Protein AF-A0A162MSN5-F1 (afdb_monomer)

pLDDT: mean 80.26, std 10.67, range [47.97, 95.25]

Solvent-accessible surface area (backbone atoms only — not comparable to full-atom values): 12432 Å² total; per-residue (Å²): 90,76,47,68,76,69,63,77,75,73,77,56,62,50,73,48,78,61,71,51,64,73,55,58,73,67,56,18,50,52,42,52,52,55,37,50,77,68,62,37,46,77,45,76,78,49,95,98,37,61,39,33,28,48,66,90,44,46,85,76,46,68,48,73,49,53,76,96,40,45,67,61,64,64,43,44,69,61,55,56,49,66,33,85,91,38,51,95,56,77,64,47,67,50,37,55,45,29,32,37,29,36,42,44,76,46,58,73,34,76,64,54,58,58,42,47,41,64,43,50,74,55,25,49,58,34,35,40,35,32,34,43,83,70,71,91,59,80,85,78,49,94,70,67,71,43,77,38,42,83,59,16,46,31,44,32,36,33,57,89,78,64,44,76,45,80,44,83,42,85,41,82,84,68,58,68,71,57,52,51,50,55,50,51,53,50,50,72,48,46,70,81,49,82,57,54,77,86,46,71,48,40,37,41,30,60,26,37,64,45,77,65,87,123

Radius of gyration: 19.68 Å; Cα contacts (8 Å, |Δi|>4): 339; chains: 1; bounding box: 58×31×51 Å

Structure (mmCIF, N/CA/C/O backbone):
data_AF-A0A162MSN5-F1
#
_entry.id   AF-A0A162MSN5-F1
#
loop_
_atom_site.group_PDB
_atom_site.id
_atom_site.type_symbol
_atom_site.label_atom_id
_atom_site.label_alt_id
_atom_site.label_comp_id
_atom_site.label_asym_id
_atom_site.label_entity_id
_atom_site.label_seq_id
_atom_site.pdbx_PDB_ins_code
_atom_site.Cartn_x
_atom_site.Cartn_y
_atom_site.Cartn_z
_atom_site.occupancy
_atom_site.B_iso_or_equiv
_atom_site.auth_seq_id
_atom_site.auth_comp_id
_atom_site.auth_asym_id
_atom_site.auth_atom_id
_atom_site.pdbx_PDB_model_num
ATOM 1 N N . MET A 1 1 ? 19.008 -7.517 17.409 1.00 58.28 1 MET A N 1
ATOM 2 C CA . MET A 1 1 ? 17.797 -6.805 17.882 1.00 58.28 1 MET A CA 1
ATOM 3 C C . MET A 1 1 ? 16.967 -6.524 16.650 1.00 58.28 1 MET A C 1
ATOM 5 O O . MET A 1 1 ? 17.582 -6.216 15.642 1.00 58.28 1 MET A O 1
ATOM 9 N N . ALA A 1 2 ? 15.649 -6.695 16.693 1.00 68.06 2 ALA A N 1
ATOM 10 C CA . ALA A 1 2 ? 14.812 -6.455 15.522 1.00 68.06 2 ALA A CA 1
ATOM 11 C C . ALA A 1 2 ? 14.244 -5.030 15.550 1.00 68.06 2 ALA A C 1
ATOM 13 O O . ALA A 1 2 ? 13.835 -4.556 16.613 1.00 68.06 2 ALA A O 1
ATOM 14 N N . LEU A 1 3 ? 14.260 -4.354 14.405 1.00 74.62 3 LEU A N 1
ATOM 15 C CA . LEU A 1 3 ? 13.530 -3.120 14.169 1.00 74.62 3 LEU A CA 1
ATOM 16 C C . LEU A 1 3 ? 12.194 -3.483 13.525 1.00 74.62 3 LEU A C 1
ATOM 18 O O . LEU A 1 3 ? 12.154 -3.888 12.364 1.00 74.62 3 LEU A O 1
ATOM 22 N N . ASP A 1 4 ? 11.128 -3.347 14.307 1.00 78.12 4 ASP A N 1
ATOM 23 C CA . ASP A 1 4 ? 9.758 -3.611 13.874 1.00 78.12 4 ASP A CA 1
ATOM 24 C C . ASP A 1 4 ? 9.071 -2.314 13.433 1.00 78.12 4 ASP A C 1
ATOM 26 O O . ASP A 1 4 ? 9.384 -1.218 13.919 1.00 78.12 4 ASP A O 1
ATOM 30 N N . PHE A 1 5 ? 8.074 -2.435 12.555 1.00 80.12 5 PHE A N 1
ATOM 31 C CA . PHE A 1 5 ? 7.295 -1.292 12.101 1.00 80.12 5 PHE A CA 1
ATOM 32 C C . PHE A 1 5 ? 6.454 -0.727 13.257 1.00 80.12 5 PHE A C 1
ATOM 34 O O . PHE A 1 5 ? 5.630 -1.428 13.868 1.00 80.12 5 PHE A O 1
ATOM 41 N N . ARG A 1 6 ? 6.619 0.572 13.537 1.00 78.31 6 ARG A N 1
ATOM 42 C CA . ARG A 1 6 ? 5.986 1.271 14.669 1.00 78.31 6 ARG A CA 1
ATOM 43 C C . ARG A 1 6 ? 4.528 1.646 14.407 1.00 78.31 6 ARG A C 1
ATOM 45 O O . ARG A 1 6 ? 4.188 2.789 14.098 1.00 78.31 6 ARG A O 1
ATOM 52 N N . THR A 1 7 ? 3.636 0.673 14.582 1.00 76.69 7 THR A N 1
ATOM 53 C CA . THR A 1 7 ? 2.180 0.867 14.452 1.00 76.69 7 THR A CA 1
ATOM 54 C C . THR A 1 7 ? 1.607 1.847 15.474 1.00 76.69 7 THR A C 1
ATOM 56 O O . THR A 1 7 ? 0.553 2.433 15.236 1.00 76.69 7 THR A O 1
ATOM 59 N N . ASP A 1 8 ? 2.284 2.053 16.604 1.00 73.31 8 ASP A N 1
ATOM 60 C CA . ASP A 1 8 ? 1.897 3.007 17.646 1.00 73.31 8 ASP A CA 1
ATOM 61 C C . ASP A 1 8 ? 1.894 4.464 17.154 1.00 73.31 8 ASP A C 1
ATOM 63 O O . ASP A 1 8 ? 1.119 5.279 17.659 1.00 73.31 8 ASP A O 1
ATOM 67 N N . LEU A 1 9 ? 2.673 4.780 16.115 1.00 75.69 9 LEU A N 1
ATOM 68 C CA . LEU A 1 9 ? 2.707 6.115 15.513 1.00 75.69 9 LEU A CA 1
ATOM 69 C C . LEU A 1 9 ? 1.558 6.390 14.537 1.00 75.69 9 LEU A C 1
ATOM 71 O O . LEU A 1 9 ? 1.345 7.544 14.169 1.00 75.69 9 LEU A O 1
ATOM 75 N N . LEU A 1 10 ? 0.782 5.376 14.136 1.00 74.00 10 LEU A N 1
ATOM 76 C CA . LEU A 1 10 ? -0.308 5.516 13.156 1.00 74.00 10 LEU A CA 1
ATOM 77 C C . LEU A 1 10 ? -1.561 6.234 13.706 1.00 74.00 10 LEU A C 1
ATOM 79 O O . LEU A 1 10 ? -2.620 6.219 13.078 1.00 74.00 10 LEU A O 1
ATOM 83 N N . GLY A 1 11 ? -1.469 6.874 14.876 1.00 63.09 11 GLY A N 1
ATOM 84 C CA . GLY A 1 11 ? -2.579 7.609 15.492 1.00 63.09 11 GLY A CA 1
ATOM 85 C C . GLY A 1 11 ? -3.531 6.752 16.339 1.00 63.09 11 GLY A C 1
ATOM 86 O O . GLY A 1 11 ? -4.610 7.224 16.700 1.00 63.09 11 GLY A O 1
ATOM 87 N N . GLY A 1 12 ? -3.119 5.531 16.700 1.00 62.41 12 GLY A N 1
ATOM 88 C CA . GLY A 1 12 ? -3.812 4.639 17.636 1.00 62.41 12 GLY A CA 1
ATOM 89 C C . GLY A 1 12 ? -4.980 3.831 17.051 1.00 62.41 12 GLY A C 1
ATOM 90 O O . GLY A 1 12 ? -5.543 4.150 16.003 1.00 62.41 12 GLY A O 1
ATOM 91 N N . ASP A 1 13 ? -5.363 2.764 17.762 1.00 63.81 13 ASP A N 1
ATOM 92 C CA . ASP A 1 13 ? -6.418 1.843 17.325 1.00 63.81 13 ASP A CA 1
ATOM 93 C C . ASP A 1 13 ? -7.786 2.529 17.276 1.00 63.81 13 ASP A C 1
ATOM 95 O O . ASP A 1 13 ? -8.294 3.040 18.289 1.00 63.81 13 ASP A O 1
ATOM 99 N N . LYS A 1 14 ? -8.404 2.494 16.091 1.00 67.00 14 LYS A N 1
ATOM 100 C CA . LYS A 1 14 ? -9.685 3.157 15.834 1.00 67.00 14 LYS A CA 1
ATOM 101 C C . LYS A 1 14 ? -10.809 2.482 16.598 1.00 67.00 14 LYS A C 1
ATOM 103 O O . LYS A 1 14 ? -10.935 1.259 16.566 1.00 67.00 14 LYS A O 1
ATOM 108 N N . GLU A 1 15 ? -11.626 3.302 17.250 1.00 69.44 15 GLU A N 1
ATOM 109 C CA . GLU A 1 15 ? -12.849 2.863 17.910 1.00 69.44 15 GLU A CA 1
ATOM 110 C C . GLU A 1 15 ? -14.004 2.864 16.913 1.00 69.44 15 GLU A C 1
ATOM 112 O O . GLU A 1 15 ? -14.228 3.859 16.229 1.00 69.44 15 GLU A O 1
ATOM 117 N N . PHE A 1 16 ? -14.753 1.769 16.852 1.00 67.12 16 PHE A N 1
ATOM 118 C CA . PHE A 1 16 ? -15.964 1.672 16.044 1.00 67.12 16 PHE A CA 1
ATOM 119 C C . PHE A 1 16 ? -17.091 0.991 16.814 1.00 67.12 16 PHE A C 1
ATOM 121 O O . PHE A 1 16 ? -16.888 0.396 17.879 1.00 67.12 16 PHE A O 1
ATOM 128 N N . HIS A 1 17 ? -18.304 1.119 16.281 1.00 66.94 17 HIS A N 1
ATOM 129 C CA . HIS A 1 17 ? -19.515 0.568 16.868 1.00 66.94 17 HIS A CA 1
ATOM 130 C C . HIS A 1 17 ? -20.008 -0.618 16.042 1.00 66.94 17 HIS A C 1
ATOM 132 O O . HIS A 1 17 ? -20.107 -0.533 14.823 1.00 66.94 17 HIS A O 1
ATOM 138 N N . VAL A 1 18 ? -20.364 -1.716 16.710 1.00 67.88 18 VAL A N 1
ATOM 139 C CA . VAL A 1 18 ? -20.935 -2.905 16.064 1.00 67.88 18 VAL A CA 1
ATOM 140 C C . VAL A 1 18 ? -22.385 -3.050 16.520 1.00 67.88 18 VAL A C 1
ATOM 142 O O . VAL A 1 18 ? -22.624 -3.592 17.601 1.00 67.88 18 VAL A O 1
ATOM 145 N N . PRO A 1 19 ? -23.379 -2.585 15.735 1.00 67.25 19 PRO A N 1
ATOM 146 C CA . PRO A 1 19 ? -24.792 -2.672 16.110 1.00 67.25 19 PRO A CA 1
ATOM 147 C C . PRO A 1 19 ? -25.241 -4.100 16.454 1.00 67.25 19 PRO A C 1
ATOM 149 O O . PRO A 1 19 ? -26.029 -4.298 17.379 1.00 67.25 19 PRO A O 1
ATOM 152 N N . LEU A 1 20 ? -24.676 -5.103 15.772 1.00 65.50 20 LEU A N 1
ATOM 153 C CA . LEU A 1 20 ? -24.961 -6.526 15.988 1.00 65.50 20 LEU A CA 1
ATOM 154 C C . LEU A 1 20 ? -24.510 -7.053 17.366 1.00 65.50 20 LEU A C 1
ATOM 156 O O . LEU A 1 20 ? -24.960 -8.109 17.797 1.00 65.50 20 LEU A O 1
ATOM 160 N N . ALA A 1 21 ? -23.697 -6.309 18.119 1.00 63.31 21 ALA A N 1
ATOM 161 C CA . ALA A 1 21 ? -23.394 -6.646 19.510 1.00 63.31 21 ALA A CA 1
ATOM 162 C C . ALA A 1 21 ? -24.522 -6.254 20.491 1.00 63.31 21 ALA A C 1
ATOM 164 O O . ALA A 1 21 ? -24.473 -6.629 21.667 1.00 63.31 21 ALA A O 1
ATOM 165 N N . PHE A 1 22 ? -25.530 -5.505 20.027 1.00 69.06 22 PHE A N 1
ATOM 166 C CA . PHE A 1 22 ? -26.630 -4.965 20.839 1.00 69.06 22 PHE A CA 1
ATOM 167 C C . PHE A 1 22 ? -28.009 -5.513 20.449 1.00 69.06 22 PHE A C 1
ATOM 169 O O . PHE A 1 22 ? -29.025 -5.023 20.945 1.00 69.06 22 PHE A O 1
ATOM 176 N N . VAL A 1 23 ? -28.055 -6.519 19.573 1.00 74.19 23 VAL A N 1
ATOM 177 C CA . VAL A 1 23 ? -29.289 -7.230 19.209 1.00 74.19 23 VAL A CA 1
ATOM 178 C C . VAL A 1 23 ? -29.526 -8.426 20.148 1.00 74.19 23 VAL A C 1
ATOM 180 O O . VAL A 1 23 ? -29.022 -8.453 21.273 1.00 74.19 23 VAL A O 1
ATOM 183 N N . ASN A 1 24 ? -30.347 -9.396 19.733 1.00 83.62 24 ASN A N 1
ATOM 184 C CA . ASN A 1 24 ? -30.655 -10.581 20.534 1.00 83.62 24 ASN A CA 1
ATOM 185 C C . ASN A 1 24 ? -29.388 -11.378 20.925 1.00 83.62 24 ASN A C 1
ATOM 187 O O . ASN A 1 24 ? -28.310 -11.204 20.357 1.00 83.62 24 ASN A O 1
ATOM 191 N N . GLN A 1 25 ? -29.523 -12.256 21.920 1.00 81.06 25 GLN A N 1
ATOM 192 C CA . GLN A 1 25 ? -28.392 -12.975 22.514 1.00 81.06 25 GLN A CA 1
ATOM 193 C C . GLN A 1 25 ? -27.626 -13.853 21.511 1.00 81.06 25 GLN A C 1
ATOM 195 O O . GLN A 1 25 ? -26.411 -13.980 21.632 1.00 81.06 25 GLN A O 1
ATOM 200 N N . GLU A 1 26 ? -28.316 -14.424 20.525 1.00 84.12 26 GLU A N 1
ATOM 201 C CA . GLU A 1 26 ? -27.728 -15.306 19.514 1.00 84.12 26 GLU A CA 1
ATOM 202 C C . GLU A 1 26 ? -26.880 -14.524 18.506 1.00 84.12 26 GLU A C 1
ATOM 204 O O . GLU A 1 26 ? -25.692 -14.798 18.351 1.00 84.12 26 GLU A O 1
ATOM 209 N N . ALA A 1 27 ? -27.445 -13.477 17.904 1.00 81.75 27 ALA A N 1
ATOM 210 C CA . ALA A 1 27 ? -26.717 -12.616 16.979 1.00 81.75 27 ALA A CA 1
ATOM 211 C C . ALA A 1 27 ? -25.580 -11.858 17.682 1.00 81.75 27 ALA A C 1
ATOM 213 O O . ALA A 1 27 ? -24.503 -11.702 17.110 1.00 81.75 27 ALA A O 1
ATOM 214 N N . ARG A 1 28 ? -25.764 -11.483 18.956 1.00 82.19 28 ARG A N 1
ATOM 215 C CA . ARG A 1 28 ? -24.679 -10.960 19.794 1.00 82.19 28 ARG A CA 1
ATOM 216 C C . ARG A 1 28 ? -23.568 -11.992 19.991 1.00 82.19 28 ARG A C 1
ATOM 218 O O . ARG A 1 28 ? -22.403 -11.623 19.917 1.00 82.19 28 ARG A O 1
ATOM 225 N N . GLY A 1 29 ? -23.905 -13.255 20.249 1.00 81.62 29 GLY A N 1
ATOM 226 C CA . GLY A 1 29 ? -22.922 -14.331 20.400 1.00 81.62 29 GLY A CA 1
ATOM 227 C C . GLY A 1 29 ? -22.083 -14.529 19.138 1.00 81.62 29 GLY A C 1
ATOM 228 O O . GLY A 1 29 ? -20.858 -14.546 19.221 1.00 81.62 29 GLY A O 1
ATOM 229 N N . ILE A 1 30 ? -22.736 -14.578 17.974 1.00 83.88 30 ILE A N 1
ATOM 230 C CA . ILE A 1 30 ? -22.070 -14.698 16.668 1.00 83.88 30 ILE A CA 1
ATOM 231 C C . ILE A 1 30 ? -21.172 -13.484 16.404 1.00 83.88 30 ILE A C 1
ATOM 233 O O . ILE A 1 30 ? -20.004 -13.650 16.063 1.00 83.88 30 ILE A O 1
ATOM 237 N N . ALA A 1 31 ? -21.687 -12.267 16.611 1.00 81.81 31 ALA A N 1
ATOM 238 C CA . ALA A 1 31 ? -20.920 -11.045 16.391 1.00 81.81 31 ALA A CA 1
ATOM 239 C C . ALA A 1 31 ? -19.681 -10.978 17.295 1.00 81.81 31 ALA A C 1
ATOM 241 O O . ALA A 1 31 ? -18.604 -10.647 16.821 1.00 81.81 31 ALA A O 1
ATOM 242 N N . LEU A 1 32 ? -19.807 -11.317 18.582 1.00 82.31 32 LEU A N 1
ATOM 243 C CA . LEU A 1 32 ? -18.673 -11.313 19.510 1.00 82.31 32 LEU A CA 1
ATOM 244 C C . LEU A 1 32 ? -17.619 -12.368 19.154 1.00 82.31 32 LEU A C 1
ATOM 246 O O . LEU A 1 32 ? -16.436 -12.066 19.250 1.00 82.31 32 LEU A O 1
ATOM 250 N N . CYS A 1 33 ? -18.038 -13.561 18.719 1.00 83.50 33 CYS A N 1
ATOM 251 C CA . CYS A 1 33 ? -17.125 -14.610 18.261 1.00 83.50 33 CYS A CA 1
ATOM 252 C C . CYS A 1 33 ? -16.348 -14.160 17.018 1.00 83.50 33 CYS A C 1
ATOM 254 O O . CYS A 1 33 ? -15.125 -14.226 16.998 1.00 83.50 33 CYS A O 1
ATOM 256 N N . TRP A 1 34 ? -17.050 -13.610 16.024 1.00 83.50 34 TRP A N 1
ATOM 257 C CA . TRP A 1 34 ? -16.418 -13.081 14.816 1.00 83.50 34 TRP A CA 1
ATOM 258 C C . TRP A 1 34 ? -15.442 -11.936 15.125 1.00 83.50 34 TRP A C 1
ATOM 260 O O . TRP A 1 34 ? -14.353 -11.887 14.569 1.00 83.50 34 TRP A O 1
ATOM 270 N N . LEU A 1 35 ? -15.790 -11.021 16.037 1.00 81.75 35 LEU A N 1
ATOM 271 C CA . LEU A 1 35 ? -14.899 -9.920 16.422 1.00 81.75 35 LEU A CA 1
ATOM 272 C C . LEU A 1 35 ? -13.604 -10.420 17.078 1.00 81.75 35 LEU A C 1
ATOM 274 O O . LEU A 1 35 ? -12.535 -9.880 16.799 1.00 81.75 35 LEU A O 1
ATOM 278 N N . ASP A 1 36 ? -13.700 -11.449 17.919 1.00 81.00 36 ASP A N 1
ATOM 279 C CA . ASP A 1 36 ? -12.541 -12.078 18.558 1.00 81.00 36 ASP A CA 1
ATOM 280 C C . ASP A 1 36 ? -11.617 -12.735 17.518 1.00 81.00 36 ASP A C 1
ATOM 282 O O . ASP A 1 36 ? -10.410 -12.501 17.527 1.00 81.00 36 ASP A O 1
ATOM 286 N N . GLU A 1 37 ? -12.189 -13.442 16.536 1.00 80.69 37 GLU A N 1
ATOM 287 C CA . GLU A 1 37 ? -11.446 -14.024 15.405 1.00 80.69 37 GLU A CA 1
ATOM 288 C C . GLU A 1 37 ? -10.694 -12.972 14.573 1.00 80.69 37 GLU A C 1
ATOM 290 O O . GLU A 1 37 ? -9.641 -13.263 14.011 1.00 80.69 37 GLU A O 1
ATOM 295 N N . GLN A 1 38 ? -11.208 -11.741 14.501 1.00 74.00 38 GLN A N 1
ATOM 296 C CA . GLN A 1 38 ? -10.568 -10.619 13.804 1.00 74.00 38 GLN A CA 1
ATOM 297 C C . GLN A 1 38 ? -9.583 -9.828 14.691 1.00 74.00 38 GLN A C 1
ATOM 299 O O . GLN A 1 38 ? -9.098 -8.769 14.281 1.00 74.00 38 GLN A O 1
ATOM 304 N N . GLY A 1 39 ? -9.309 -10.294 15.916 1.00 73.19 39 GLY A N 1
ATOM 305 C CA . GLY A 1 39 ? -8.392 -9.643 16.858 1.00 73.19 39 GLY A CA 1
ATOM 306 C C . GLY A 1 39 ? -8.911 -8.312 17.412 1.00 73.19 39 GLY A C 1
ATOM 307 O O . GLY A 1 39 ? -8.127 -7.447 17.812 1.00 73.19 39 GLY A O 1
ATOM 308 N N . ILE A 1 40 ? -10.230 -8.105 17.409 1.00 79.62 40 ILE A N 1
ATOM 309 C CA . ILE A 1 40 ? -10.846 -6.843 17.819 1.00 79.62 40 ILE A CA 1
ATOM 310 C C . ILE A 1 40 ? -11.046 -6.842 19.333 1.00 79.62 40 ILE A C 1
ATOM 312 O O . ILE A 1 40 ? -11.814 -7.625 19.889 1.00 79.62 40 ILE A O 1
ATOM 316 N N . THR A 1 41 ? -10.405 -5.896 20.018 1.00 74.62 41 THR A N 1
ATOM 317 C CA . THR A 1 41 ? -10.541 -5.761 21.471 1.00 74.62 41 THR A CA 1
ATOM 318 C C . THR A 1 41 ? -11.784 -4.967 21.849 1.00 74.62 41 THR A C 1
ATOM 320 O O . THR A 1 41 ? -12.085 -3.910 21.289 1.00 74.62 41 THR A O 1
ATOM 323 N N . ILE A 1 42 ? -12.497 -5.461 22.862 1.00 74.62 42 ILE A N 1
ATOM 324 C CA . ILE A 1 42 ? -13.737 -4.865 23.359 1.00 74.62 42 ILE A CA 1
ATOM 325 C C . ILE A 1 42 ? -13.437 -4.084 24.637 1.00 74.62 42 ILE A C 1
ATOM 327 O O . ILE A 1 42 ? -13.125 -4.667 25.675 1.00 74.62 42 ILE A O 1
ATOM 331 N N . LYS A 1 43 ? -13.589 -2.759 24.600 1.00 68.56 43 LYS A N 1
ATOM 332 C CA . LYS A 1 43 ? -13.609 -1.925 25.806 1.00 68.56 43 LYS A CA 1
ATOM 333 C C . LYS A 1 43 ? -15.054 -1.579 26.146 1.00 68.56 43 LYS A C 1
ATOM 335 O O . LYS A 1 43 ? -15.709 -0.811 25.444 1.00 68.56 43 LYS A O 1
ATOM 340 N N . GLN A 1 44 ? -15.574 -2.144 27.233 1.00 63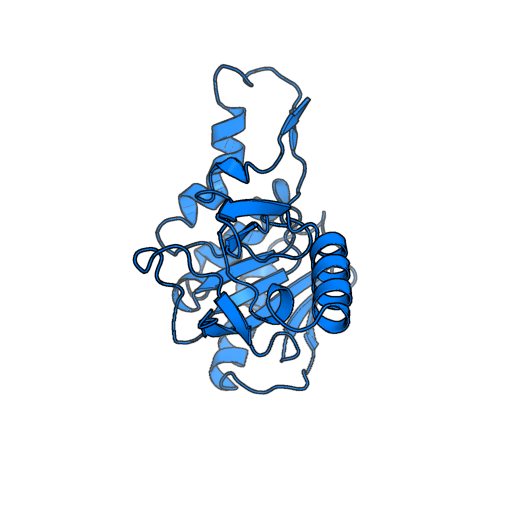.78 44 GLN A N 1
ATOM 341 C CA . GLN A 1 44 ? -16.869 -1.719 27.766 1.00 63.78 44 GLN A CA 1
ATOM 342 C C . GLN A 1 44 ? -16.702 -0.349 28.423 1.00 63.78 44 GLN A C 1
ATOM 344 O O . GLN A 1 44 ? -16.050 -0.234 29.457 1.00 63.78 44 GLN A O 1
ATOM 349 N N . SER A 1 45 ? -17.270 0.690 27.813 1.00 57.28 45 SER A N 1
ATOM 350 C CA . SER A 1 45 ? -17.234 2.041 28.379 1.00 57.28 45 SER A CA 1
ATOM 351 C C . SER A 1 45 ? -18.457 2.328 29.248 1.00 57.28 45 SER A C 1
ATOM 353 O O . SER A 1 45 ? -18.331 3.030 30.248 1.00 57.28 45 SER A O 1
ATOM 355 N N . GLN A 1 46 ? -19.632 1.780 28.904 1.00 57.94 46 GLN A N 1
ATOM 356 C CA . GLN A 1 46 ? -20.893 1.953 29.645 1.00 57.94 46 GLN A CA 1
ATOM 357 C C . GLN A 1 46 ? -21.831 0.743 29.453 1.00 57.94 46 GLN A C 1
ATOM 359 O O . GLN A 1 46 ? -21.673 -0.016 28.489 1.00 57.94 46 GLN A O 1
ATOM 364 N N . PRO A 1 47 ? -22.863 0.559 30.305 1.00 55.03 47 PRO A N 1
ATOM 365 C CA . PRO A 1 47 ? -23.914 -0.425 30.051 1.00 55.03 47 PRO A CA 1
ATOM 366 C C . PRO A 1 47 ? -24.542 -0.169 28.672 1.00 55.03 47 PRO A C 1
ATOM 368 O O . PRO A 1 47 ? -25.054 0.918 28.420 1.00 55.03 47 PRO A O 1
ATOM 371 N N . ARG A 1 48 ? -24.494 -1.165 27.775 1.00 59.22 48 ARG A N 1
ATOM 372 C CA . ARG A 1 48 ? -24.922 -1.077 26.358 1.00 59.22 48 ARG A CA 1
ATOM 373 C C . ARG A 1 48 ? -24.066 -0.188 25.440 1.00 59.22 48 ARG A C 1
ATOM 375 O O . ARG A 1 48 ? -24.510 0.122 24.342 1.00 59.22 48 ARG A O 1
ATOM 382 N N . ARG A 1 49 ? -22.838 0.172 25.825 1.00 62.31 49 ARG A N 1
ATOM 383 C CA . ARG A 1 49 ? -21.835 0.730 24.900 1.00 62.31 49 ARG A CA 1
ATOM 384 C C . ARG A 1 49 ? -20.534 -0.056 25.008 1.00 62.31 49 ARG A C 1
ATOM 386 O O . ARG A 1 49 ? -19.800 0.039 25.989 1.00 62.31 49 ARG A O 1
ATOM 393 N N . CYS A 1 50 ? -20.282 -0.853 23.979 1.00 65.38 50 CYS A N 1
ATOM 394 C CA . CYS A 1 50 ? -19.001 -1.500 23.735 1.00 65.38 50 CYS A CA 1
ATOM 395 C C . CYS A 1 50 ? -18.271 -0.677 22.673 1.00 65.38 50 CYS A C 1
ATOM 397 O O . CYS A 1 50 ? -18.841 -0.413 21.616 1.00 65.38 50 CYS A O 1
ATOM 399 N N . LEU A 1 51 ? -17.050 -0.247 22.982 1.00 68.12 51 LEU A N 1
ATOM 400 C CA . LEU A 1 51 ? -16.128 0.347 22.023 1.00 68.12 51 LEU A CA 1
ATOM 401 C C . LEU A 1 51 ? -15.235 -0.772 21.500 1.00 68.12 51 LEU A C 1
ATOM 403 O O . LEU A 1 51 ? -14.597 -1.473 22.290 1.00 68.12 51 LEU A O 1
ATOM 407 N N . PHE A 1 52 ? -15.216 -0.949 20.186 1.00 74.12 52 PHE A N 1
ATOM 408 C CA . PHE A 1 52 ? -14.419 -1.975 19.526 1.00 74.12 52 PHE A CA 1
ATOM 409 C C . PHE A 1 52 ? -13.177 -1.334 18.931 1.00 74.12 52 PHE A C 1
ATOM 411 O O . PHE A 1 52 ? -13.295 -0.319 18.253 1.00 74.12 52 PHE A O 1
ATOM 418 N N . LYS A 1 53 ? -12.001 -1.901 19.197 1.00 74.69 53 LYS A N 1
ATOM 419 C CA . LYS A 1 53 ? -10.723 -1.439 18.650 1.00 74.69 53 LYS A CA 1
ATOM 420 C C . LYS A 1 53 ? -10.124 -2.516 17.764 1.00 74.69 53 LYS A C 1
ATOM 422 O O . LYS A 1 53 ? -9.916 -3.634 18.226 1.00 74.69 53 LYS A O 1
ATOM 427 N N . ARG A 1 54 ? -9.835 -2.168 16.508 1.00 77.81 54 ARG A N 1
ATOM 428 C CA . ARG A 1 54 ? -9.078 -3.025 15.586 1.00 77.81 54 ARG A CA 1
ATOM 429 C C . ARG A 1 54 ? -7.681 -2.422 15.403 1.00 77.81 54 ARG A C 1
ATOM 431 O O . ARG A 1 54 ? -7.608 -1.313 14.853 1.00 77.81 54 ARG A O 1
ATOM 438 N N . PRO A 1 55 ? -6.608 -3.105 15.832 1.00 77.62 55 PRO A N 1
ATOM 439 C CA . PRO A 1 55 ? -5.250 -2.669 15.538 1.00 77.62 55 PRO A CA 1
ATOM 440 C C . PRO A 1 55 ? -4.952 -2.757 14.040 1.00 77.62 55 PRO A C 1
ATOM 442 O O . PRO A 1 55 ? -5.694 -3.381 13.276 1.00 77.62 55 PRO A O 1
ATOM 445 N N . PHE A 1 56 ? -3.907 -2.063 13.599 1.00 81.38 56 PHE A N 1
ATOM 446 C CA . PHE A 1 56 ? -3.401 -2.221 12.239 1.00 81.38 56 PHE A CA 1
ATOM 447 C C . PHE A 1 56 ? -2.722 -3.587 12.116 1.00 81.38 56 PHE A C 1
ATOM 449 O O . PHE A 1 56 ? -1.807 -3.891 12.882 1.00 81.38 56 PHE A O 1
ATOM 456 N N . ASP A 1 57 ? -3.176 -4.401 11.169 1.00 81.69 57 ASP A N 1
ATOM 457 C CA . ASP A 1 57 ? -2.552 -5.687 10.863 1.00 81.69 57 ASP A CA 1
ATOM 458 C C . ASP A 1 57 ? -1.595 -5.536 9.678 1.00 81.69 57 ASP A C 1
ATOM 460 O O . ASP A 1 57 ? -2.022 -5.359 8.541 1.00 81.69 57 ASP A O 1
ATOM 464 N N . ARG A 1 58 ? -0.293 -5.648 9.943 1.00 83.19 58 ARG A N 1
ATOM 465 C CA . ARG A 1 58 ? 0.776 -5.421 8.960 1.00 83.19 58 ARG A CA 1
ATOM 466 C C . ARG A 1 58 ? 0.740 -6.388 7.763 1.00 83.19 58 ARG A C 1
ATOM 468 O O . ARG A 1 58 ? 1.206 -6.047 6.674 1.00 83.19 58 ARG A O 1
ATOM 475 N N . ALA A 1 59 ? 0.155 -7.575 7.943 1.00 79.06 59 ALA A N 1
ATOM 476 C CA . ALA A 1 59 ? 0.063 -8.590 6.896 1.00 79.06 59 ALA A CA 1
ATOM 477 C C . ALA A 1 59 ? -1.153 -8.404 5.972 1.00 79.06 59 ALA A C 1
ATOM 479 O O . ALA A 1 59 ? -1.127 -8.841 4.819 1.00 79.06 59 ALA A O 1
ATOM 480 N N . SER A 1 60 ? -2.234 -7.793 6.466 1.00 82.19 60 SER A N 1
ATOM 481 C CA . SER A 1 60 ? -3.512 -7.734 5.744 1.00 82.19 60 SER A CA 1
ATOM 482 C C . SER A 1 60 ? -3.988 -6.316 5.437 1.00 82.19 60 SER A C 1
ATOM 484 O O . SER A 1 60 ? -4.528 -6.086 4.346 1.00 82.19 60 SER A O 1
ATOM 486 N N . ASP A 1 61 ? -3.765 -5.370 6.349 1.00 87.44 61 ASP A N 1
ATOM 487 C CA . ASP A 1 61 ? -4.132 -3.972 6.171 1.00 87.44 61 ASP A CA 1
ATOM 488 C C . ASP A 1 61 ? -3.152 -3.275 5.216 1.00 87.44 61 ASP A C 1
ATOM 490 O O . ASP A 1 61 ? -1.987 -3.641 5.073 1.00 87.44 61 ASP A O 1
ATOM 494 N N . THR A 1 62 ? -3.655 -2.258 4.518 1.00 91.25 62 THR A N 1
ATOM 495 C CA . THR A 1 62 ? -2.873 -1.465 3.564 1.00 91.25 62 THR A CA 1
ATOM 496 C C . THR A 1 62 ? -2.520 -0.118 4.175 1.00 91.25 62 THR A C 1
ATOM 498 O O . THR A 1 62 ? -3.402 0.588 4.673 1.00 91.25 62 THR A O 1
ATOM 501 N N . LEU A 1 63 ? -1.242 0.256 4.119 1.00 91.44 63 LEU A N 1
ATOM 502 C CA . LEU A 1 63 ? -0.773 1.559 4.581 1.00 91.44 63 LEU A CA 1
ATOM 503 C C . LEU A 1 63 ? -0.877 2.589 3.452 1.00 91.44 63 LEU A C 1
ATOM 505 O O . LEU A 1 63 ? -0.153 2.499 2.465 1.00 91.44 63 LEU A O 1
ATOM 509 N N . TYR A 1 64 ? -1.754 3.583 3.596 1.00 91.19 64 TYR A N 1
ATOM 510 C CA . TYR A 1 64 ? -1.769 4.721 2.677 1.00 91.19 64 TYR A CA 1
ATOM 511 C C . TYR A 1 64 ? -0.656 5.709 3.031 1.00 91.19 64 TYR A C 1
ATOM 513 O O . TYR A 1 64 ? -0.597 6.178 4.170 1.00 91.19 64 TYR A O 1
ATOM 521 N N . VAL A 1 65 ? 0.187 6.043 2.055 1.00 90.38 65 VAL A N 1
ATOM 522 C CA . VAL A 1 65 ? 1.286 7.003 2.192 1.00 90.38 65 VAL A CA 1
ATOM 523 C C . VAL A 1 65 ? 0.898 8.298 1.470 1.00 90.38 65 VAL A C 1
ATOM 525 O O . VAL A 1 65 ? 0.838 8.316 0.240 1.00 90.38 65 VAL A O 1
ATOM 528 N N . PRO A 1 66 ? 0.610 9.390 2.204 1.00 90.06 66 PRO A N 1
ATOM 529 C CA . PRO A 1 66 ? 0.304 10.680 1.594 1.00 90.06 66 PRO A CA 1
ATOM 530 C C . PRO A 1 66 ? 1.470 11.228 0.762 1.00 90.06 66 PRO A C 1
ATOM 532 O O . PRO A 1 66 ? 2.628 11.087 1.148 1.00 90.06 66 PRO A O 1
ATOM 535 N N . ASP A 1 67 ? 1.165 11.955 -0.316 1.00 91.50 67 ASP A N 1
ATOM 536 C CA . ASP A 1 67 ? 2.158 12.554 -1.222 1.00 91.50 67 ASP A CA 1
ATOM 537 C C . ASP A 1 67 ? 3.237 13.378 -0.506 1.00 91.50 67 ASP A C 1
ATOM 539 O O . ASP A 1 67 ? 4.403 13.335 -0.882 1.00 91.50 67 ASP A O 1
ATOM 543 N N . ASN A 1 68 ? 2.862 14.130 0.531 1.00 89.56 68 ASN A N 1
ATOM 544 C CA . ASN A 1 68 ? 3.777 14.970 1.309 1.00 89.56 68 ASN A CA 1
ATOM 545 C C . ASN A 1 68 ? 4.560 14.206 2.390 1.00 89.56 68 ASN A C 1
ATOM 547 O O . ASN A 1 68 ? 5.269 14.830 3.175 1.00 89.56 68 ASN A O 1
ATOM 551 N N . LYS A 1 69 ? 4.364 12.890 2.480 1.00 88.88 69 LYS A N 1
ATOM 552 C CA . LYS A 1 69 ? 5.010 11.977 3.428 1.00 88.88 69 LYS A CA 1
ATOM 553 C C . LYS A 1 69 ? 5.771 10.850 2.742 1.00 88.88 69 LYS A C 1
ATOM 555 O O . LYS A 1 69 ? 6.299 9.989 3.432 1.00 88.88 69 LYS A O 1
ATOM 560 N N . TRP A 1 70 ? 5.832 10.859 1.412 1.00 89.62 70 TRP A N 1
ATOM 561 C CA . TRP A 1 70 ? 6.525 9.836 0.641 1.00 89.62 70 TRP A CA 1
ATOM 562 C C . TRP A 1 70 ? 8.020 9.762 0.966 1.00 89.62 70 TRP A C 1
ATOM 564 O O . TRP A 1 70 ? 8.516 8.680 1.265 1.00 89.62 70 TRP A O 1
ATOM 574 N N . ASP A 1 71 ? 8.706 10.906 0.961 1.00 88.44 71 ASP A N 1
ATOM 575 C CA . ASP A 1 71 ? 10.148 10.963 1.225 1.00 88.44 71 ASP A CA 1
ATOM 576 C C . ASP A 1 71 ? 10.444 10.536 2.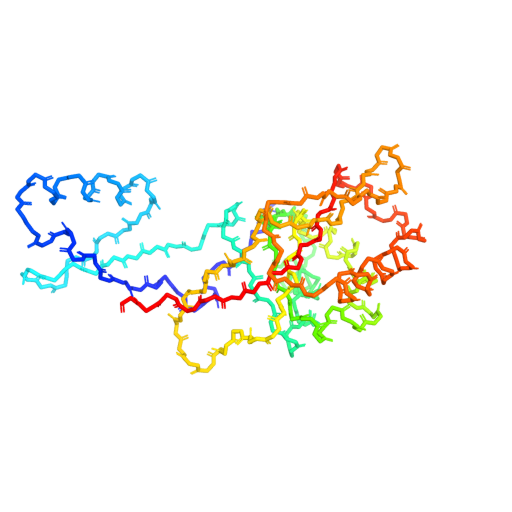671 1.00 88.44 71 ASP A C 1
ATOM 578 O O . ASP A 1 71 ? 11.206 9.594 2.880 1.00 88.44 71 ASP A O 1
ATOM 582 N N . ASP A 1 72 ? 9.723 11.111 3.647 1.00 87.81 72 ASP A N 1
ATOM 583 C CA . ASP A 1 72 ? 9.787 10.705 5.060 1.00 87.81 72 ASP A CA 1
ATOM 584 C C . ASP A 1 72 ? 9.601 9.181 5.217 1.00 87.81 72 ASP A C 1
ATOM 586 O O . ASP A 1 72 ? 10.311 8.539 5.983 1.00 87.81 72 ASP A O 1
ATOM 590 N N . PHE A 1 73 ? 8.646 8.580 4.498 1.00 87.19 73 PHE A N 1
ATOM 591 C CA . PHE A 1 73 ? 8.369 7.142 4.563 1.00 87.19 73 PHE A CA 1
ATOM 592 C C . PHE A 1 73 ? 9.495 6.281 3.968 1.00 87.19 73 PHE A C 1
ATOM 594 O O . PHE A 1 73 ? 9.757 5.187 4.471 1.00 87.19 73 PHE A O 1
ATOM 601 N N . CYS A 1 74 ? 10.156 6.753 2.910 1.00 85.00 74 CYS A N 1
ATOM 602 C CA . CYS A 1 74 ? 11.278 6.046 2.291 1.00 85.00 74 CYS A CA 1
ATOM 603 C C . CYS A 1 74 ? 12.557 6.135 3.136 1.00 85.00 74 CYS A C 1
ATOM 605 O O . CYS A 1 74 ? 13.333 5.178 3.166 1.00 85.00 74 CYS A O 1
ATOM 607 N N . GLU A 1 75 ? 12.778 7.267 3.808 1.00 85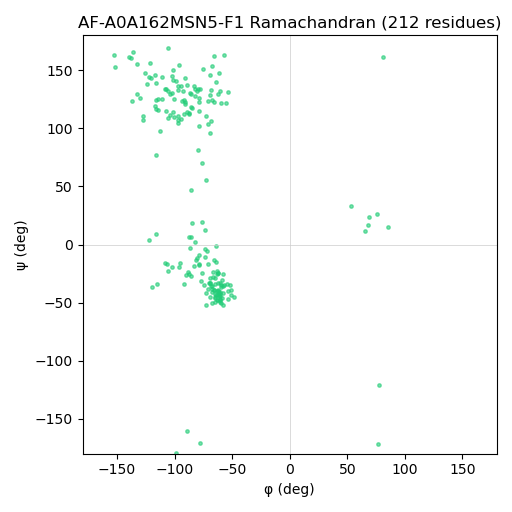.12 75 GLU A N 1
ATOM 608 C CA . GLU A 1 75 ? 13.993 7.540 4.584 1.00 85.12 75 GLU A CA 1
ATOM 609 C C . GLU A 1 75 ? 13.907 7.052 6.041 1.00 85.12 75 GLU A C 1
ATOM 611 O O . GLU A 1 75 ? 14.945 6.731 6.622 1.00 85.12 75 GLU A O 1
ATOM 616 N N . GLU A 1 76 ? 12.699 6.893 6.606 1.00 84.94 76 GLU A N 1
ATOM 617 C CA . GLU A 1 76 ? 12.489 6.544 8.026 1.00 84.94 76 GLU A CA 1
ATOM 618 C C . GLU A 1 76 ? 13.337 5.366 8.530 1.00 84.94 76 GLU A C 1
ATOM 620 O O . GLU A 1 76 ? 13.955 5.519 9.588 1.00 84.94 76 GLU A O 1
ATOM 625 N N . PRO A 1 77 ? 13.473 4.234 7.807 1.00 82.50 77 PRO A N 1
ATOM 626 C CA . PRO A 1 77 ? 14.322 3.135 8.268 1.00 82.50 77 PRO A CA 1
ATOM 627 C C . PRO A 1 77 ? 15.795 3.532 8.401 1.00 82.50 77 PRO A C 1
ATOM 629 O O . PRO A 1 77 ? 16.473 3.139 9.354 1.00 82.50 77 PRO A O 1
ATOM 632 N N . SER A 1 78 ? 16.292 4.327 7.449 1.00 83.00 78 SER A N 1
ATOM 633 C CA . SER A 1 78 ? 17.682 4.790 7.429 1.00 83.00 78 SER A CA 1
ATOM 634 C C . SER A 1 78 ? 17.938 5.777 8.564 1.00 83.00 78 SER A C 1
ATOM 636 O O . SER A 1 78 ? 18.916 5.622 9.301 1.00 83.00 78 SER A O 1
ATOM 638 N N . ASP A 1 79 ? 17.027 6.731 8.757 1.00 86.38 79 ASP A N 1
ATOM 639 C CA . ASP A 1 79 ? 17.082 7.695 9.858 1.00 86.38 79 ASP A CA 1
ATOM 640 C C . ASP A 1 79 ? 17.042 6.983 11.210 1.00 86.38 79 ASP A C 1
ATOM 642 O O . ASP A 1 79 ? 17.861 7.248 12.093 1.00 86.38 79 ASP A O 1
ATOM 646 N N . ARG A 1 80 ? 16.147 5.999 11.355 1.00 85.12 80 ARG A N 1
ATOM 647 C CA . ARG A 1 80 ? 15.960 5.256 12.600 1.00 85.12 80 ARG A CA 1
ATOM 648 C C . ARG A 1 80 ? 17.213 4.502 13.026 1.00 85.12 80 ARG A C 1
ATOM 650 O O . ARG A 1 80 ? 17.521 4.498 14.219 1.00 85.12 80 ARG A O 1
ATOM 657 N N . ILE A 1 81 ? 17.923 3.874 12.089 1.00 83.69 81 ILE A N 1
ATOM 658 C CA . ILE A 1 81 ? 19.189 3.168 12.355 1.00 83.69 81 ILE A CA 1
ATOM 659 C C . ILE A 1 81 ? 20.313 4.156 12.708 1.00 83.69 81 ILE A C 1
ATOM 661 O O . ILE A 1 81 ? 21.222 3.811 13.467 1.00 83.69 81 ILE A O 1
ATOM 665 N N . GLY A 1 82 ? 20.241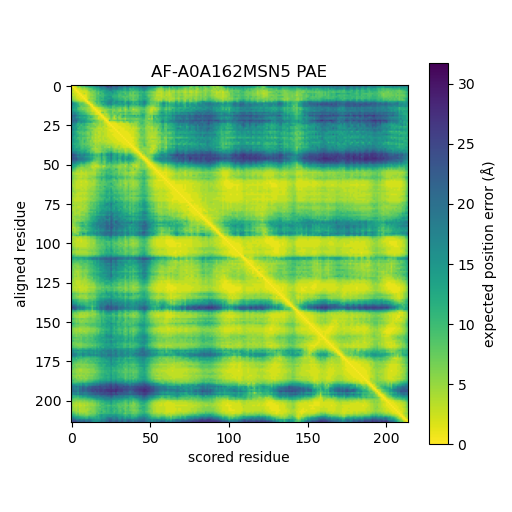 5.387 12.195 1.00 84.25 82 GLY A N 1
ATOM 666 C CA . GLY A 1 82 ? 21.167 6.474 12.509 1.00 84.25 82 GLY A CA 1
ATOM 667 C C . GLY A 1 82 ? 20.995 7.090 13.903 1.00 84.25 82 GLY A C 1
ATOM 668 O O . GLY A 1 82 ? 21.863 7.852 14.335 1.00 84.25 82 GLY A O 1
ATOM 669 N N . GLU A 1 83 ? 19.922 6.764 14.626 1.00 87.12 83 GLU A N 1
ATOM 670 C CA . GLU A 1 83 ? 19.662 7.318 15.955 1.00 87.12 83 GLU A CA 1
ATOM 671 C C . GLU A 1 83 ? 20.663 6.813 17.016 1.00 87.12 83 GLU A C 1
ATOM 673 O O . GLU A 1 83 ? 21.088 5.652 16.980 1.00 87.12 83 GLU A O 1
ATOM 678 N N . PRO A 1 84 ? 21.032 7.641 18.018 1.00 86.12 84 PRO A N 1
ATOM 679 C CA . PRO A 1 84 ? 22.096 7.320 18.974 1.00 86.12 84 PRO A CA 1
ATOM 680 C C . PRO A 1 84 ? 21.887 6.030 19.771 1.00 86.12 84 PRO A C 1
ATOM 682 O O . PRO A 1 84 ? 22.856 5.452 20.261 1.00 86.12 84 PRO A O 1
ATOM 685 N N . ASP A 1 85 ? 20.637 5.599 19.941 1.00 85.81 85 ASP A N 1
ATOM 686 C CA . ASP A 1 85 ? 20.304 4.360 20.634 1.00 85.81 85 ASP A CA 1
ATOM 687 C C . ASP A 1 85 ? 20.577 3.113 19.781 1.00 85.81 85 ASP A C 1
ATOM 689 O O . ASP A 1 85 ? 20.826 2.055 20.356 1.00 85.81 85 ASP A O 1
ATOM 693 N N . LEU A 1 86 ? 20.586 3.221 18.447 1.00 83.69 86 LEU A N 1
ATOM 694 C CA . LEU A 1 86 ? 20.821 2.114 17.507 1.00 83.69 86 LEU A CA 1
ATOM 695 C C . LEU A 1 86 ? 22.178 2.162 16.802 1.00 83.69 86 LEU A C 1
ATOM 697 O O . LEU A 1 86 ? 22.631 1.142 16.278 1.00 83.69 86 LEU A O 1
ATOM 701 N N . VAL A 1 87 ? 22.864 3.303 16.829 1.00 80.88 87 VAL A N 1
ATOM 702 C CA . VAL A 1 87 ? 24.200 3.456 16.244 1.00 80.88 87 VAL A CA 1
ATOM 703 C C . VAL A 1 87 ? 25.170 2.396 16.788 1.00 80.88 87 VAL A C 1
ATOM 705 O O . VAL A 1 87 ? 25.302 2.191 17.994 1.00 80.88 87 VAL A O 1
ATOM 708 N N . ASN A 1 88 ? 25.891 1.738 15.872 1.00 78.50 88 ASN A N 1
ATOM 709 C CA . ASN A 1 88 ? 26.807 0.612 16.119 1.00 78.50 88 ASN A CA 1
ATOM 710 C C . ASN A 1 88 ? 26.151 -0.681 16.638 1.00 78.50 88 ASN A C 1
ATOM 712 O O . ASN A 1 88 ? 26.866 -1.600 17.048 1.00 78.50 88 ASN A O 1
ATOM 716 N N . GLN A 1 89 ? 24.823 -0.790 16.609 1.00 79.81 89 GLN A N 1
ATOM 717 C CA . GLN A 1 89 ? 24.138 -2.050 16.879 1.00 79.81 89 GLN A CA 1
ATOM 718 C C . GLN A 1 89 ? 23.911 -2.842 15.588 1.00 79.81 89 GLN A C 1
ATOM 720 O O . GLN A 1 89 ? 23.596 -2.282 14.542 1.00 79.81 89 GLN A O 1
ATOM 725 N N . SER A 1 90 ? 24.030 -4.170 15.669 1.00 76.38 90 SER A N 1
ATOM 726 C CA . SER A 1 90 ? 23.525 -5.056 14.616 1.00 76.38 90 SER A CA 1
ATOM 727 C C . SER A 1 90 ? 22.015 -5.186 14.797 1.00 76.38 90 SER A C 1
ATOM 729 O O . SER A 1 90 ? 21.543 -5.882 15.709 1.00 76.38 90 SER A O 1
ATOM 731 N N . VAL A 1 91 ? 21.271 -4.463 13.967 1.00 74.69 91 VAL A N 1
ATOM 732 C CA . VAL A 1 91 ? 19.810 -4.446 13.979 1.00 74.69 91 VAL A CA 1
ATOM 733 C C . VAL A 1 91 ? 19.314 -5.125 12.711 1.00 74.69 91 VAL A C 1
ATOM 735 O O . VAL A 1 91 ? 19.711 -4.744 11.615 1.00 74.69 91 VAL A O 1
ATOM 738 N N . ASP A 1 92 ? 18.473 -6.140 12.877 1.00 71.75 92 ASP A N 1
ATOM 739 C CA . ASP A 1 92 ? 17.758 -6.756 11.763 1.00 71.75 92 ASP A CA 1
ATOM 740 C C . ASP A 1 92 ? 16.482 -5.948 11.535 1.00 71.75 92 ASP A C 1
ATOM 742 O O . ASP A 1 92 ? 15.754 -5.679 12.490 1.00 71.75 92 ASP A O 1
ATOM 746 N N . VAL A 1 93 ? 16.206 -5.536 10.301 1.00 70.62 93 VAL A N 1
ATOM 747 C CA . VAL A 1 93 ? 14.941 -4.872 9.966 1.00 70.62 93 VAL A CA 1
ATOM 748 C C . VAL A 1 93 ? 13.947 -5.944 9.550 1.00 70.62 93 VAL A C 1
ATOM 750 O O . VAL A 1 93 ? 14.205 -6.698 8.613 1.00 70.62 93 VAL A O 1
ATOM 753 N N . ASN A 1 94 ? 12.826 -6.033 10.262 1.00 70.00 94 ASN A N 1
ATOM 754 C CA . ASN A 1 94 ? 11.737 -6.916 9.873 1.00 70.00 94 ASN A CA 1
ATOM 755 C C . ASN A 1 94 ? 10.869 -6.173 8.852 1.00 70.00 94 ASN A C 1
ATOM 757 O O . ASN A 1 94 ? 10.272 -5.145 9.174 1.00 70.00 94 ASN A O 1
ATOM 761 N N . GLY A 1 95 ? 10.789 -6.689 7.626 1.00 68.44 95 GLY A N 1
ATOM 762 C CA . GLY A 1 95 ? 10.022 -6.096 6.530 1.00 68.44 95 GLY A CA 1
ATOM 763 C C . GLY A 1 95 ? 8.507 -6.244 6.695 1.00 68.44 95 GLY A C 1
ATOM 764 O O . GLY A 1 95 ? 7.827 -6.768 5.831 1.00 68.44 95 GLY A O 1
ATOM 765 N N . GLU A 1 96 ? 7.922 -5.790 7.797 1.00 77.62 96 GLU A N 1
ATOM 766 C CA . GLU A 1 96 ? 6.574 -6.227 8.183 1.00 77.62 96 GLU A CA 1
ATOM 767 C C . GLU A 1 96 ? 5.428 -5.684 7.304 1.00 77.62 96 GLU A C 1
ATOM 769 O O . GLU A 1 96 ? 4.317 -6.213 7.363 1.00 77.62 96 GLU A O 1
ATOM 774 N N . ILE A 1 97 ? 5.659 -4.636 6.505 1.00 86.50 97 ILE A N 1
ATOM 775 C CA . ILE A 1 97 ? 4.633 -4.022 5.652 1.00 86.50 97 ILE A CA 1
ATOM 776 C C . ILE A 1 97 ? 4.644 -4.648 4.263 1.00 86.50 97 ILE A C 1
ATOM 778 O O . ILE A 1 97 ? 5.549 -4.414 3.468 1.00 86.50 97 ILE A O 1
ATOM 782 N N . SER A 1 98 ? 3.572 -5.377 3.951 1.00 89.62 98 SER A N 1
ATOM 783 C CA . SER A 1 98 ? 3.426 -6.067 2.664 1.00 89.62 98 SER A CA 1
ATOM 784 C C . SER A 1 98 ? 2.618 -5.297 1.616 1.00 89.62 98 SER A C 1
ATOM 786 O O . SER A 1 98 ? 2.705 -5.592 0.420 1.00 89.62 98 SER A O 1
ATOM 788 N N . ARG A 1 99 ? 1.810 -4.320 2.051 1.00 93.00 99 ARG A N 1
ATOM 789 C CA . ARG A 1 99 ? 0.838 -3.610 1.209 1.00 93.00 99 ARG A CA 1
ATOM 790 C C . ARG A 1 99 ? 0.854 -2.117 1.489 1.00 93.00 99 ARG A C 1
ATOM 792 O O . ARG A 1 99 ? 0.578 -1.689 2.613 1.00 93.00 99 ARG A O 1
ATOM 799 N N . ILE A 1 100 ? 1.080 -1.328 0.447 1.00 93.44 100 ILE A N 1
ATOM 800 C CA . ILE A 1 100 ? 0.973 0.131 0.513 1.00 93.44 100 ILE A CA 1
ATOM 801 C C . ILE A 1 100 ? -0.052 0.647 -0.488 1.00 93.44 100 ILE A C 1
ATOM 803 O O . ILE A 1 100 ? -0.344 0.001 -1.494 1.00 93.44 100 ILE A O 1
ATOM 807 N N . ALA A 1 101 ? -0.585 1.829 -0.212 1.00 94.44 101 ALA A N 1
ATOM 808 C CA . ALA A 1 101 ? -1.395 2.596 -1.137 1.00 94.44 101 ALA A CA 1
ATOM 809 C C . ALA A 1 101 ? -0.782 3.983 -1.334 1.00 94.44 101 ALA A C 1
ATOM 811 O O . ALA A 1 101 ? -0.359 4.626 -0.374 1.00 94.44 101 ALA A O 1
ATOM 812 N N . VAL A 1 102 ? -0.766 4.446 -2.576 1.00 94.25 102 VAL A N 1
ATOM 813 C CA . VAL A 1 102 ? -0.291 5.774 -2.976 1.00 94.25 102 VAL A CA 1
ATOM 814 C C . VAL A 1 102 ? -1.314 6.411 -3.903 1.00 94.25 102 VAL A C 1
ATOM 816 O O . VAL A 1 102 ? -2.081 5.705 -4.558 1.00 94.25 102 VAL A O 1
ATOM 819 N N . SER A 1 103 ? -1.342 7.737 -3.976 1.00 94.69 103 SER A N 1
ATOM 820 C CA . SER A 1 103 ? -2.190 8.423 -4.949 1.00 94.69 103 SER A CA 1
ATOM 821 C C . SER A 1 103 ? -1.701 8.177 -6.380 1.00 94.69 103 SER A C 1
ATOM 823 O O . SER A 1 103 ? -0.509 7.964 -6.628 1.00 94.69 103 SER A O 1
ATOM 825 N N . GLU A 1 104 ? -2.610 8.259 -7.352 1.00 93.06 104 GLU A N 1
ATOM 826 C CA . GLU A 1 104 ? -2.227 8.262 -8.766 1.00 93.06 104 GLU A CA 1
ATOM 827 C C . GLU A 1 104 ? -1.269 9.414 -9.095 1.00 93.06 104 GLU A C 1
ATOM 829 O O . GLU A 1 104 ? -0.332 9.235 -9.865 1.00 93.06 104 GLU A O 1
ATOM 834 N N . THR A 1 105 ? -1.436 10.583 -8.472 1.00 92.12 105 THR A N 1
ATOM 835 C CA . THR A 1 105 ? -0.577 11.746 -8.718 1.00 92.12 105 THR A CA 1
ATOM 836 C C . THR A 1 105 ? 0.844 11.523 -8.231 1.00 92.12 105 THR A C 1
ATOM 838 O O . THR A 1 105 ? 1.784 11.952 -8.901 1.00 92.12 105 THR A O 1
ATOM 841 N N . LEU A 1 106 ? 1.010 10.852 -7.090 1.00 92.06 106 LEU A N 1
ATOM 842 C CA . LEU A 1 106 ? 2.315 10.458 -6.580 1.00 92.06 106 LEU A CA 1
ATOM 843 C C . LEU A 1 106 ? 2.934 9.396 -7.486 1.00 92.06 106 LEU A C 1
ATOM 845 O O . LEU A 1 106 ? 4.054 9.580 -7.947 1.00 92.06 106 LEU A O 1
ATOM 849 N N . TYR A 1 107 ? 2.186 8.340 -7.809 1.00 91.38 107 TYR A N 1
ATOM 850 C CA . TYR A 1 107 ? 2.670 7.242 -8.648 1.00 91.38 107 TYR A CA 1
ATOM 851 C C . TYR A 1 107 ? 3.163 7.709 -10.027 1.00 91.38 107 TYR A C 1
ATOM 853 O O . TYR A 1 107 ? 4.131 7.173 -10.557 1.00 91.38 107 TYR A O 1
ATOM 861 N N . MET A 1 108 ? 2.523 8.730 -10.603 1.00 89.56 108 MET A N 1
ATOM 862 C CA . MET A 1 108 ? 2.887 9.289 -11.912 1.00 89.56 108 MET A CA 1
ATOM 863 C C . MET A 1 108 ? 4.171 10.134 -11.891 1.00 89.56 108 MET A C 1
ATOM 865 O O . MET A 1 108 ? 4.595 10.611 -12.944 1.00 89.56 108 MET A O 1
ATOM 869 N N . LYS A 1 109 ? 4.792 10.355 -10.726 1.00 87.44 109 LYS A N 1
ATOM 870 C CA . LYS A 1 109 ? 6.113 10.983 -10.636 1.00 87.44 109 LYS A CA 1
ATOM 871 C C . LYS A 1 109 ? 7.187 9.927 -10.883 1.00 87.44 109 LYS A C 1
ATOM 873 O O . LYS A 1 109 ? 7.225 8.916 -10.185 1.00 87.44 109 LYS A O 1
ATOM 878 N N . ASP A 1 110 ? 8.097 10.208 -11.815 1.00 70.12 110 ASP A N 1
ATOM 879 C CA . ASP A 1 110 ? 9.181 9.290 -12.199 1.00 70.12 110 ASP A CA 1
ATOM 880 C C . ASP A 1 110 ? 9.996 8.779 -10.999 1.00 70.12 110 ASP A C 1
ATOM 882 O O . ASP A 1 110 ? 10.412 7.620 -10.972 1.00 70.12 110 ASP A O 1
ATOM 886 N N . ASP A 1 111 ? 10.191 9.613 -9.976 1.00 75.69 111 ASP A N 1
ATOM 887 C CA . ASP A 1 111 ? 11.014 9.267 -8.817 1.00 75.69 111 ASP A CA 1
ATOM 888 C C . ASP A 1 111 ? 10.375 8.182 -7.936 1.00 75.69 111 ASP A C 1
ATOM 890 O O . ASP A 1 111 ? 11.078 7.328 -7.403 1.00 75.69 111 ASP A O 1
ATOM 894 N N . VAL A 1 112 ? 9.046 8.138 -7.823 1.00 77.69 112 VAL A N 1
ATOM 895 C CA . VAL A 1 112 ? 8.344 7.233 -6.893 1.00 77.69 112 VAL A CA 1
ATOM 896 C C . VAL A 1 112 ? 8.561 5.776 -7.269 1.00 77.69 112 VAL A C 1
ATOM 898 O O . VAL A 1 112 ? 8.907 4.952 -6.424 1.00 77.69 112 VAL A O 1
ATOM 901 N N . ILE A 1 113 ? 8.429 5.466 -8.557 1.00 75.06 113 ILE A N 1
ATOM 902 C CA . ILE A 1 113 ? 8.638 4.111 -9.070 1.00 75.06 113 ILE A CA 1
ATOM 903 C C . ILE A 1 113 ? 10.117 3.714 -8.938 1.00 75.06 113 ILE A C 1
ATOM 905 O O . ILE A 1 113 ? 10.421 2.574 -8.593 1.00 75.06 113 ILE A O 1
ATOM 909 N N . ARG A 1 114 ? 11.042 4.663 -9.128 1.00 76.94 114 ARG A N 1
ATOM 910 C CA . ARG A 1 114 ? 12.488 4.431 -8.973 1.00 76.94 114 ARG A CA 1
ATOM 911 C C . ARG A 1 114 ? 12.903 4.130 -7.536 1.00 76.94 114 ARG A C 1
ATOM 913 O O . ARG A 1 114 ? 13.885 3.421 -7.342 1.00 76.94 114 ARG A O 1
ATOM 920 N N . TRP A 1 115 ? 12.168 4.631 -6.545 1.00 78.69 115 TRP A N 1
ATOM 921 C CA . TRP A 1 115 ? 12.438 4.368 -5.129 1.00 78.69 115 TRP A CA 1
ATOM 922 C C . TRP A 1 115 ? 11.947 2.998 -4.648 1.00 78.69 115 TRP A C 1
ATOM 924 O O . TRP A 1 115 ? 12.442 2.510 -3.632 1.00 78.69 115 TRP A O 1
ATOM 934 N N . LEU A 1 116 ? 11.038 2.334 -5.373 1.00 78.00 116 LEU A N 1
ATOM 935 C CA . LEU A 1 116 ? 10.447 1.054 -4.951 1.00 78.00 116 LEU A CA 1
ATOM 936 C C . LEU A 1 116 ? 11.461 -0.045 -4.603 1.00 78.00 116 LEU A C 1
ATOM 938 O O . LEU A 1 116 ? 11.252 -0.744 -3.612 1.00 78.00 116 LEU A O 1
ATOM 942 N N . PRO A 1 117 ? 12.573 -0.225 -5.335 1.00 76.62 117 PRO A N 1
ATOM 943 C CA . PRO A 1 117 ? 13.548 -1.223 -4.928 1.00 76.62 117 PRO A CA 1
ATOM 944 C C . PRO A 1 117 ? 14.319 -0.849 -3.656 1.00 76.62 117 PRO A C 1
ATOM 946 O O . PRO A 1 117 ? 14.656 -1.726 -2.863 1.00 76.62 117 PRO A O 1
ATOM 949 N N . GLY A 1 118 ? 14.576 0.446 -3.439 1.00 77.31 118 GLY A N 1
ATOM 950 C CA . GLY A 1 118 ? 15.157 0.941 -2.189 1.00 77.31 118 GLY A CA 1
ATOM 951 C C . GLY A 1 118 ? 14.210 0.711 -1.014 1.00 77.31 118 GLY A C 1
ATOM 952 O O . GLY A 1 118 ? 14.624 0.202 0.023 1.00 77.31 118 GLY A O 1
ATOM 953 N N . LEU A 1 119 ? 12.917 0.970 -1.219 1.00 79.69 119 LEU A N 1
ATOM 954 C CA . LEU A 1 119 ? 11.865 0.687 -0.246 1.00 79.69 119 LEU A CA 1
ATOM 955 C C . LEU A 1 119 ? 11.827 -0.803 0.140 1.00 79.69 119 LEU A C 1
ATOM 957 O O . LEU A 1 119 ? 11.745 -1.135 1.320 1.00 79.69 119 LEU A O 1
ATOM 961 N N . ASN A 1 120 ? 11.987 -1.697 -0.840 1.00 77.56 120 ASN A N 1
ATOM 962 C CA . ASN A 1 120 ? 12.017 -3.149 -0.630 1.00 77.56 120 ASN A CA 1
ATOM 963 C C . ASN A 1 120 ? 13.284 -3.685 0.051 1.00 77.56 120 ASN A C 1
ATOM 965 O O . ASN A 1 120 ? 13.378 -4.877 0.344 1.00 77.56 120 ASN A O 1
ATOM 969 N N . SER A 1 121 ? 14.276 -2.826 0.290 1.00 76.38 121 SER A N 1
ATOM 970 C CA . SER A 1 121 ? 15.418 -3.170 1.145 1.00 76.38 121 SER A CA 1
ATOM 971 C C . SER A 1 121 ? 15.063 -3.076 2.632 1.00 76.38 121 SER A C 1
ATOM 973 O O . SER A 1 121 ? 15.783 -3.623 3.463 1.00 76.38 121 SER A O 1
ATOM 975 N N . TRP A 1 122 ? 13.958 -2.397 2.955 1.00 77.62 122 TRP A N 1
ATOM 976 C CA . TRP A 1 122 ? 13.495 -2.148 4.319 1.00 77.62 122 TRP A CA 1
ATOM 977 C C . TRP A 1 122 ? 12.156 -2.818 4.627 1.00 77.62 122 TRP A C 1
ATOM 979 O O . TRP A 1 122 ? 11.936 -3.259 5.751 1.00 77.62 122 TRP A O 1
ATOM 989 N N . TRP A 1 123 ? 11.271 -2.911 3.635 1.00 83.50 123 TRP A N 1
ATOM 990 C CA . TRP A 1 123 ? 9.909 -3.420 3.783 1.00 83.50 123 TRP A CA 1
ATOM 991 C C . TRP A 1 123 ? 9.635 -4.561 2.799 1.00 83.50 123 TRP A C 1
ATOM 993 O O . TRP A 1 123 ? 10.120 -4.521 1.674 1.00 83.50 123 TRP A O 1
ATOM 1003 N N . ASP A 1 124 ? 8.799 -5.540 3.155 1.00 84.88 124 ASP A N 1
ATOM 1004 C CA . ASP A 1 124 ? 8.434 -6.636 2.243 1.00 84.88 124 ASP A CA 1
ATOM 1005 C C . ASP A 1 124 ? 7.246 -6.255 1.336 1.00 84.88 124 ASP A C 1
ATOM 1007 O O . ASP A 1 124 ? 6.285 -7.017 1.192 1.00 84.88 124 ASP A O 1
ATOM 1011 N N . VAL A 1 125 ? 7.278 -5.061 0.725 1.00 87.75 125 VAL A N 1
ATOM 1012 C CA . VAL A 1 125 ? 6.157 -4.545 -0.078 1.00 87.75 125 VAL A CA 1
ATOM 1013 C C . VAL A 1 125 ? 6.004 -5.365 -1.355 1.00 87.75 125 VAL A C 1
ATOM 1015 O O . VAL A 1 125 ? 6.752 -5.230 -2.322 1.00 87.75 125 VAL A O 1
ATOM 1018 N N . ILE A 1 126 ? 4.960 -6.187 -1.378 1.00 89.44 126 ILE A N 1
ATOM 1019 C CA . ILE A 1 126 ? 4.609 -7.054 -2.506 1.00 89.44 126 ILE A CA 1
ATOM 1020 C C . ILE A 1 126 ? 3.390 -6.552 -3.279 1.00 89.44 126 ILE A C 1
ATOM 1022 O O . ILE A 1 126 ? 3.187 -6.980 -4.413 1.00 89.44 126 ILE A O 1
ATOM 1026 N N . VAL A 1 127 ? 2.588 -5.649 -2.703 1.00 93.00 127 VAL A N 1
ATOM 1027 C CA . VAL A 1 127 ? 1.431 -5.044 -3.380 1.00 93.00 127 VAL A CA 1
ATOM 1028 C C . VAL A 1 127 ? 1.424 -3.530 -3.201 1.00 93.00 127 VAL A C 1
ATOM 1030 O O . VAL A 1 127 ? 1.481 -3.016 -2.082 1.00 93.00 127 VAL A O 1
ATOM 1033 N N . ILE A 1 128 ? 1.285 -2.823 -4.318 1.00 93.75 128 ILE A N 1
ATOM 1034 C CA . ILE A 1 128 ? 1.115 -1.375 -4.384 1.00 93.75 128 ILE A CA 1
ATOM 1035 C C . ILE A 1 128 ? -0.255 -1.084 -4.979 1.00 93.75 128 ILE A C 1
ATOM 1037 O O . ILE A 1 128 ? -0.532 -1.384 -6.142 1.00 93.75 128 ILE A O 1
ATOM 1041 N N . PHE A 1 129 ? -1.105 -0.454 -4.184 1.00 95.25 129 PHE A N 1
ATOM 1042 C CA . PHE A 1 129 ? -2.384 0.062 -4.632 1.00 95.25 129 PHE A CA 1
ATOM 1043 C C . PHE A 1 129 ? -2.230 1.507 -5.108 1.00 95.25 129 PHE A C 1
ATOM 1045 O O . PHE A 1 129 ? -1.789 2.375 -4.357 1.00 95.25 129 PHE A O 1
ATOM 1052 N N . VAL A 1 130 ? -2.604 1.776 -6.356 1.00 95.00 130 VAL A N 1
ATOM 1053 C CA . VAL A 1 130 ? -2.625 3.130 -6.920 1.00 95.00 130 VAL A CA 1
ATOM 1054 C C . VAL A 1 130 ? -4.048 3.656 -6.813 1.00 95.00 130 VAL A C 1
ATOM 1056 O O . VAL A 1 130 ? -4.935 3.194 -7.528 1.00 95.00 130 VAL A O 1
ATOM 1059 N N . VAL A 1 131 ? -4.277 4.588 -5.891 1.00 95.00 131 VAL A N 1
ATOM 1060 C CA . VAL A 1 131 ? -5.598 5.154 -5.612 1.00 95.00 131 VAL A CA 1
ATOM 1061 C C . VAL A 1 131 ? -5.944 6.201 -6.665 1.00 95.00 131 VAL A C 1
ATOM 1063 O O . VAL A 1 131 ? -5.315 7.259 -6.748 1.00 95.00 131 VAL A O 1
ATOM 1066 N N . VAL A 1 132 ? -6.972 5.906 -7.453 1.00 93.19 132 VAL A N 1
ATOM 1067 C CA . VAL A 1 132 ? -7.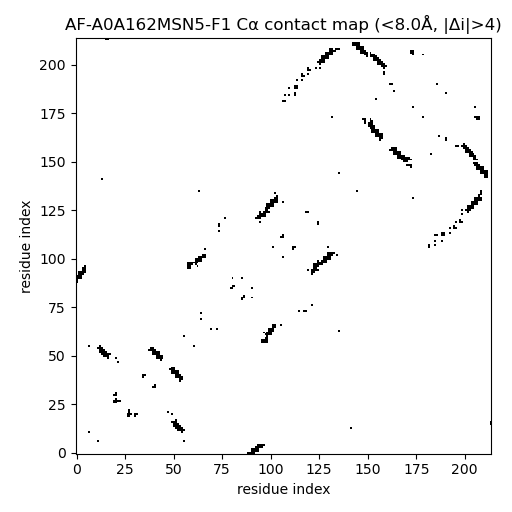468 6.729 -8.557 1.00 93.19 132 VAL A CA 1
ATOM 1068 C C . VAL A 1 132 ? -8.654 7.574 -8.100 1.00 93.19 132 VAL A C 1
ATOM 1070 O O . VAL A 1 132 ? -9.568 7.084 -7.431 1.00 93.19 132 VAL A O 1
ATOM 1073 N N . GLY A 1 133 ? -8.669 8.848 -8.496 1.00 91.06 133 GLY A N 1
ATOM 1074 C CA . GLY A 1 133 ? -9.765 9.759 -8.182 1.00 91.06 133 GLY A CA 1
ATOM 1075 C C . GLY A 1 133 ? -9.713 10.277 -6.744 1.00 91.06 133 GLY A C 1
ATOM 1076 O O . GLY A 1 133 ? -8.762 10.962 -6.362 1.00 91.06 133 GLY A O 1
ATOM 1077 N N . ALA A 1 134 ? -10.764 10.020 -5.958 1.00 89.69 134 ALA A N 1
ATOM 1078 C CA . ALA A 1 134 ? -10.862 10.529 -4.591 1.00 89.69 134 ALA A CA 1
ATOM 1079 C C . ALA A 1 134 ? -9.730 9.965 -3.718 1.00 89.69 134 ALA A C 1
ATOM 1081 O O . ALA A 1 134 ? -9.521 8.758 -3.676 1.00 89.69 134 ALA A O 1
ATOM 1082 N N . GLN A 1 135 ? -9.017 10.843 -3.010 1.00 89.81 135 GLN A N 1
ATOM 1083 C CA . GLN A 1 135 ? -7.893 10.464 -2.154 1.00 89.81 135 GLN A CA 1
ATOM 1084 C C . GLN A 1 135 ? -8.308 10.442 -0.677 1.00 89.81 135 GLN A C 1
ATOM 1086 O O . GLN A 1 135 ? -9.180 11.226 -0.280 1.00 89.81 135 GLN A O 1
ATOM 1091 N N . PRO A 1 136 ? -7.684 9.595 0.162 1.00 85.81 136 PRO A N 1
ATOM 1092 C CA . PRO A 1 136 ? -7.896 9.632 1.601 1.00 85.81 136 PRO A CA 1
ATOM 1093 C C . PRO A 1 136 ? -7.490 11.000 2.158 1.00 85.81 136 PRO A C 1
ATOM 1095 O O . PRO A 1 136 ? -6.341 11.413 2.016 1.00 85.81 136 PRO A O 1
ATOM 1098 N N . ASP A 1 137 ? -8.419 11.696 2.813 1.00 79.50 137 ASP A N 1
ATOM 1099 C CA . ASP A 1 137 ? -8.135 12.963 3.493 1.00 79.50 137 ASP A CA 1
ATOM 1100 C C . ASP A 1 137 ? -7.663 12.694 4.938 1.00 79.50 137 ASP A C 1
ATOM 1102 O O . ASP A 1 137 ? -8.470 12.250 5.765 1.00 79.50 137 ASP A O 1
ATOM 1106 N N . PRO A 1 138 ? -6.387 12.974 5.283 1.00 68.69 138 PRO A N 1
ATOM 1107 C CA . PRO A 1 138 ? -5.867 12.760 6.633 1.00 68.69 138 PRO A CA 1
ATOM 1108 C C . PRO A 1 138 ? -6.511 13.683 7.678 1.00 68.69 138 PRO A C 1
ATOM 1110 O O . PRO A 1 138 ? -6.508 13.367 8.868 1.00 68.69 138 PRO A O 1
ATOM 1113 N N . GLN A 1 139 ? -7.051 14.834 7.259 1.00 66.56 139 GLN A N 1
ATOM 1114 C CA . GLN A 1 139 ? -7.633 15.841 8.150 1.00 66.56 139 GLN A CA 1
ATOM 1115 C C . GLN A 1 139 ? -9.085 15.529 8.524 1.00 66.56 139 GLN A C 1
ATOM 1117 O O . GLN A 1 139 ? -9.568 16.009 9.549 1.00 66.56 139 GLN A O 1
ATOM 1122 N N . GLN A 1 140 ? -9.773 14.672 7.764 1.00 63.59 140 GLN A N 1
ATOM 1123 C CA . GLN A 1 140 ? -11.153 14.241 8.046 1.00 63.59 140 GLN A CA 1
ATOM 1124 C C . GLN A 1 140 ? -11.269 13.216 9.186 1.00 63.59 140 GLN A C 1
ATOM 1126 O O . GLN A 1 140 ? -12.293 12.546 9.353 1.00 63.59 140 GLN A O 1
ATOM 1131 N N . GLY A 1 141 ? -10.236 13.138 10.022 1.00 56.22 141 GLY A N 1
ATOM 1132 C CA . GLY A 1 141 ? -10.183 12.284 11.190 1.00 56.22 141 GLY A CA 1
ATOM 1133 C C . GLY A 1 141 ? -9.923 10.825 10.844 1.00 56.22 141 GLY A C 1
ATOM 1134 O O . GLY A 1 141 ? -9.606 10.437 9.721 1.00 56.22 141 GLY A O 1
ATOM 1135 N N . SER A 1 142 ? -10.044 9.989 11.869 1.00 56.09 142 SER A N 1
ATOM 1136 C CA . SER A 1 142 ? -9.655 8.589 11.826 1.00 56.09 142 SER A CA 1
ATOM 1137 C C . SER A 1 142 ? -10.672 7.730 11.051 1.00 56.09 142 SER A C 1
ATOM 1139 O O . SER A 1 142 ? -11.351 6.892 11.627 1.00 56.09 142 SER A O 1
ATOM 1141 N N . CYS A 1 143 ? -10.755 7.872 9.726 1.00 61.97 143 CYS A N 1
ATOM 1142 C CA . CYS A 1 143 ? -11.544 6.973 8.869 1.00 61.97 143 CYS A CA 1
ATOM 1143 C C . CYS A 1 143 ? -10.663 5.834 8.332 1.00 61.97 143 CYS A C 1
ATOM 1145 O O . CYS A 1 143 ? -9.527 6.072 7.922 1.00 61.97 143 CYS A O 1
ATOM 1147 N N . ARG A 1 144 ? -11.116 4.576 8.421 1.00 74.69 144 ARG A N 1
ATOM 1148 C CA . ARG A 1 144 ? -10.562 3.484 7.599 1.00 74.69 144 ARG A CA 1
ATOM 1149 C C . ARG A 1 144 ? -11.261 3.572 6.242 1.00 74.69 144 ARG A C 1
ATOM 1151 O O . ARG A 1 144 ? -12.472 3.779 6.190 1.00 74.69 144 ARG A O 1
ATOM 1158 N N . TRP A 1 145 ? -10.479 3.476 5.181 1.00 83.44 145 TRP A N 1
ATOM 1159 C CA . TRP A 1 145 ? -10.976 3.456 3.814 1.00 83.44 145 TRP A CA 1
ATOM 1160 C C . TRP A 1 145 ? -10.961 2.017 3.326 1.00 83.44 145 TRP A C 1
ATOM 1162 O O . TRP A 1 145 ? -10.042 1.267 3.659 1.00 83.44 145 TRP A O 1
ATOM 1172 N N . GLU A 1 146 ? -11.983 1.639 2.572 1.00 88.31 146 GLU A N 1
ATOM 1173 C CA . GLU A 1 146 ? -12.020 0.356 1.885 1.00 88.31 146 GLU A CA 1
ATOM 1174 C C . GLU A 1 146 ? -11.573 0.560 0.443 1.00 88.31 146 GLU A C 1
ATOM 1176 O O . GLU A 1 146 ? -11.986 1.514 -0.220 1.00 88.31 146 GLU A O 1
ATOM 1181 N N . LEU A 1 147 ? -10.682 -0.318 -0.010 1.00 90.62 147 LEU A N 1
ATOM 1182 C CA . LEU A 1 147 ? -10.245 -0.350 -1.395 1.00 90.62 147 LEU A CA 1
ATOM 1183 C C . LEU A 1 147 ? -11.300 -1.069 -2.229 1.00 90.62 147 LEU A C 1
ATOM 1185 O O . LEU A 1 147 ? -11.733 -2.168 -1.878 1.00 90.62 147 LEU A O 1
ATOM 1189 N N . GLU A 1 148 ? -11.647 -0.485 -3.364 1.00 91.50 148 GLU A N 1
ATOM 1190 C CA . GLU A 1 148 ? -12.532 -1.090 -4.349 1.00 91.50 148 GLU A CA 1
ATOM 1191 C C . GLU A 1 148 ? -11.772 -1.463 -5.615 1.00 91.50 148 GLU A C 1
ATOM 1193 O O . GLU A 1 148 ? -10.851 -0.765 -6.044 1.00 91.50 148 GLU A O 1
ATOM 1198 N N . GLY A 1 149 ? -12.174 -2.580 -6.221 1.00 87.12 149 GLY A N 1
ATOM 1199 C CA . GLY A 1 149 ? -11.522 -3.113 -7.416 1.00 87.12 149 GLY A CA 1
ATOM 1200 C C . GLY A 1 149 ? -10.193 -3.801 -7.124 1.00 87.12 149 GLY A C 1
ATOM 1201 O O . GLY A 1 149 ? -9.320 -3.864 -7.986 1.00 87.12 149 GLY A O 1
ATOM 1202 N N . THR A 1 150 ? -10.016 -4.328 -5.910 1.00 89.12 150 THR A N 1
ATOM 1203 C CA . THR A 1 150 ? -8.825 -5.113 -5.548 1.00 89.12 150 THR A CA 1
ATOM 1204 C C . THR A 1 150 ? -8.706 -6.399 -6.371 1.00 89.12 150 THR A C 1
ATOM 1206 O O . THR A 1 150 ? -7.594 -6.867 -6.613 1.00 89.12 150 THR A O 1
ATOM 1209 N N . ASP A 1 151 ? -9.828 -6.922 -6.869 1.00 88.94 151 ASP A N 1
ATOM 1210 C CA . ASP A 1 151 ? -9.967 -8.022 -7.829 1.00 88.94 151 ASP A CA 1
ATOM 1211 C C . ASP A 1 151 ? -9.890 -7.566 -9.301 1.00 88.94 151 ASP A C 1
ATOM 1213 O O . ASP A 1 151 ? -10.126 -8.358 -10.216 1.00 88.94 151 ASP A O 1
ATOM 1217 N N . GLY A 1 152 ? -9.574 -6.292 -9.539 1.00 87.94 152 GLY A N 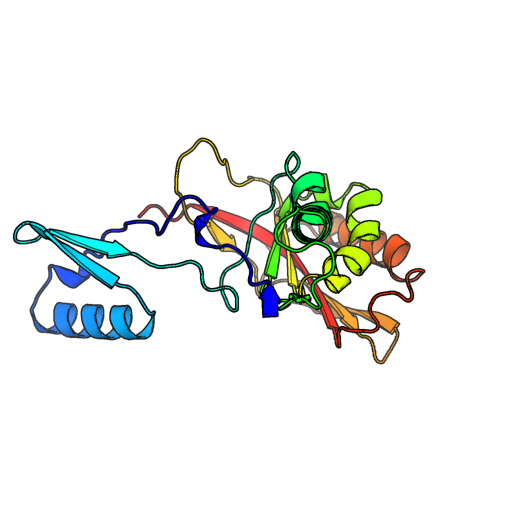1
ATOM 1218 C CA . GLY A 1 152 ? -9.405 -5.693 -10.856 1.00 87.94 152 GLY A CA 1
ATOM 1219 C C . GLY A 1 152 ? -8.069 -6.019 -11.521 1.00 87.94 152 GLY A C 1
ATOM 1220 O O . GLY A 1 152 ? -7.303 -6.882 -11.081 1.00 87.94 152 GLY A O 1
ATOM 1221 N N . ARG A 1 153 ? -7.807 -5.330 -12.636 1.00 90.81 153 ARG A N 1
ATOM 1222 C CA . ARG A 1 153 ? -6.585 -5.511 -13.426 1.00 90.81 153 ARG A CA 1
ATOM 1223 C C . ARG A 1 153 ? -5.341 -5.195 -12.592 1.00 90.81 153 ARG A C 1
ATOM 1225 O O . ARG A 1 153 ? -5.248 -4.131 -11.983 1.00 90.81 153 ARG A O 1
ATOM 1232 N N . ALA A 1 154 ? -4.365 -6.094 -12.644 1.00 92.50 154 ALA A N 1
ATOM 1233 C CA . ALA A 1 154 ? -3.088 -5.965 -11.955 1.00 92.50 154 ALA A CA 1
ATOM 1234 C C . ALA A 1 154 ? -1.924 -6.038 -12.945 1.00 92.50 154 ALA A C 1
ATOM 1236 O O . ALA A 1 154 ? -1.957 -6.789 -13.922 1.00 92.50 154 ALA A O 1
ATOM 1237 N N . ILE A 1 155 ? -0.884 -5.261 -12.672 1.00 92.19 155 ILE A N 1
ATOM 1238 C CA . ILE A 1 155 ? 0.399 -5.315 -13.370 1.00 92.19 155 ILE A CA 1
ATOM 1239 C C . ILE A 1 155 ? 1.357 -6.033 -12.427 1.00 92.19 155 ILE A C 1
ATOM 1241 O O . ILE A 1 155 ? 1.664 -5.520 -11.352 1.00 92.19 155 ILE A O 1
ATOM 1245 N N . VAL A 1 156 ? 1.771 -7.244 -12.788 1.00 91.81 156 VAL A N 1
ATOM 1246 C CA . VAL A 1 156 ? 2.524 -8.130 -11.897 1.00 91.81 156 VAL A CA 1
ATOM 1247 C C . VAL A 1 156 ? 3.918 -8.337 -12.448 1.00 91.81 156 VAL A C 1
ATOM 1249 O O . VAL A 1 156 ? 4.086 -8.920 -13.514 1.00 91.81 156 VAL A O 1
ATOM 1252 N N . TRP A 1 157 ? 4.919 -7.871 -11.717 1.00 88.56 157 TRP A N 1
ATOM 1253 C CA . TRP A 1 157 ? 6.310 -8.184 -11.993 1.00 88.56 157 TRP A CA 1
ATOM 1254 C C . TRP A 1 157 ? 6.660 -9.560 -11.438 1.00 88.56 157 TRP A C 1
ATOM 1256 O O . TRP A 1 157 ? 6.396 -9.846 -10.265 1.00 88.56 157 TRP A O 1
ATOM 1266 N N . TYR A 1 158 ? 7.315 -10.384 -12.250 1.00 86.88 158 TYR A N 1
ATOM 1267 C CA . TYR A 1 158 ? 7.810 -11.692 -11.841 1.00 86.88 158 TYR A CA 1
ATOM 1268 C C . TYR A 1 158 ? 9.329 -11.735 -11.867 1.00 86.88 158 TYR A C 1
ATOM 1270 O O . TYR A 1 158 ? 9.956 -11.585 -12.915 1.00 86.88 158 TYR A O 1
ATOM 1278 N N . ARG A 1 159 ? 9.943 -12.105 -10.738 1.00 83.00 159 ARG A N 1
ATOM 1279 C CA . ARG A 1 159 ? 11.402 -12.269 -10.668 1.00 83.00 159 ARG A CA 1
ATOM 1280 C C . ARG A 1 159 ? 11.934 -13.313 -11.643 1.00 83.00 159 ARG A C 1
ATOM 1282 O O . ARG A 1 159 ? 13.028 -13.165 -12.177 1.00 83.00 159 ARG A O 1
ATOM 1289 N N . LYS A 1 160 ? 11.180 -14.396 -11.848 1.00 85.44 160 LYS A N 1
ATOM 1290 C CA . LYS A 1 160 ? 11.611 -15.533 -12.672 1.00 85.44 160 LYS A CA 1
ATOM 1291 C C . LYS A 1 160 ? 11.771 -15.157 -14.147 1.00 85.44 160 LYS A C 1
ATOM 1293 O O . LYS A 1 160 ? 12.683 -15.661 -14.794 1.00 85.44 160 LYS A O 1
ATOM 1298 N N . THR A 1 161 ? 10.868 -14.333 -14.668 1.00 85.19 161 THR A N 1
ATOM 1299 C CA . THR A 1 161 ? 10.888 -13.861 -16.059 1.00 85.19 161 THR A CA 1
ATOM 1300 C C . THR A 1 161 ? 11.577 -12.505 -16.193 1.00 85.19 161 THR A C 1
ATOM 1302 O O . THR A 1 161 ? 11.964 -12.151 -17.299 1.00 85.19 161 THR A O 1
ATOM 1305 N N . GLN A 1 162 ? 11.768 -11.792 -15.074 1.00 80.88 162 GLN A N 1
ATOM 1306 C CA . GLN A 1 162 ? 12.217 -10.399 -15.016 1.00 80.88 162 GLN A CA 1
ATOM 1307 C C . GLN A 1 162 ? 11.354 -9.466 -15.875 1.00 80.88 162 GLN A C 1
ATOM 1309 O O . GLN A 1 162 ? 11.852 -8.496 -16.432 1.00 80.88 162 GLN A O 1
ATOM 1314 N N . ASP A 1 163 ? 10.060 -9.767 -15.971 1.00 84.06 163 ASP A N 1
ATOM 1315 C CA . ASP A 1 163 ? 9.111 -9.048 -16.817 1.00 84.06 163 ASP A CA 1
ATOM 1316 C C . ASP A 1 163 ? 7.789 -8.845 -16.069 1.00 84.06 163 ASP A C 1
ATOM 1318 O O . ASP A 1 163 ? 7.487 -9.529 -15.081 1.00 84.06 163 ASP A O 1
ATOM 1322 N N . PHE A 1 164 ? 7.007 -7.888 -16.552 1.00 87.19 164 PHE A N 1
ATOM 1323 C CA . PHE A 1 164 ? 5.645 -7.646 -16.126 1.00 87.19 164 PHE A CA 1
ATOM 1324 C C . PHE A 1 164 ? 4.657 -8.456 -16.961 1.00 87.19 164 PHE A C 1
ATOM 1326 O O . PHE A 1 164 ? 4.697 -8.465 -18.192 1.00 87.19 164 PHE A O 1
ATOM 1333 N N . GLU A 1 165 ? 3.679 -9.040 -16.287 1.00 91.06 165 GLU A N 1
ATOM 1334 C CA . GLU A 1 165 ? 2.496 -9.616 -16.903 1.00 91.06 165 GLU A CA 1
ATOM 1335 C C . GLU A 1 165 ? 1.260 -8.845 -16.450 1.00 91.06 165 GLU A C 1
ATOM 1337 O O . GLU A 1 165 ? 1.108 -8.474 -15.284 1.00 91.06 165 GLU A O 1
ATOM 1342 N N . VAL A 1 166 ? 0.352 -8.605 -17.391 1.00 91.00 166 VAL A N 1
ATOM 1343 C CA . VAL A 1 166 ? -0.938 -7.995 -17.086 1.00 91.00 166 VAL A CA 1
ATOM 1344 C C . VAL A 1 166 ? -1.922 -9.103 -16.752 1.00 91.00 166 VAL A C 1
ATOM 1346 O O . VAL A 1 166 ? -2.309 -9.886 -17.622 1.00 91.00 166 VAL A O 1
ATOM 1349 N N . GLN A 1 167 ? -2.371 -9.133 -15.504 1.00 90.38 167 GLN A N 1
ATOM 1350 C CA . GLN A 1 167 ? -3.459 -9.999 -15.080 1.00 90.38 167 GLN A CA 1
ATOM 1351 C C . GLN A 1 167 ? -4.781 -9.253 -15.210 1.00 90.38 167 GLN A C 1
ATOM 1353 O O . GLN A 1 167 ? -4.961 -8.167 -14.655 1.00 90.38 167 GLN A O 1
ATOM 1358 N N . GLN A 1 168 ? -5.709 -9.842 -15.959 1.00 87.75 168 GLN A N 1
ATOM 1359 C CA . GLN A 1 168 ? -7.062 -9.315 -16.077 1.00 87.75 168 GLN A CA 1
ATOM 1360 C C . GLN A 1 168 ? -7.865 -9.680 -14.831 1.00 87.75 168 GLN A C 1
ATOM 1362 O O . GLN A 1 168 ? -7.819 -10.821 -14.371 1.00 87.75 168 GLN A O 1
ATOM 1367 N N . GLY A 1 169 ? -8.584 -8.697 -14.299 1.00 82.00 169 GLY A N 1
ATOM 1368 C CA . GLY A 1 169 ? -9.457 -8.866 -13.146 1.00 82.00 169 GLY A CA 1
ATOM 1369 C C . GLY A 1 169 ? -10.921 -9.051 -13.524 1.00 82.00 169 GLY A C 1
ATOM 1370 O O . GLY A 1 169 ? -11.295 -9.046 -14.698 1.00 82.00 169 GLY A O 1
ATOM 1371 N N . THR A 1 170 ? -11.763 -9.189 -12.506 1.00 80.94 170 THR A N 1
ATOM 1372 C CA . THR A 1 170 ? -13.225 -9.275 -12.643 1.00 80.94 170 THR A CA 1
ATOM 1373 C C . THR A 1 170 ? -13.898 -7.905 -12.653 1.00 80.94 170 THR A C 1
ATOM 1375 O O . THR A 1 170 ? -14.964 -7.755 -13.252 1.00 80.94 170 THR A O 1
ATOM 1378 N N . SER A 1 171 ? -13.271 -6.897 -12.044 1.00 77.94 171 SER A N 1
ATOM 1379 C CA . SER A 1 171 ? -13.785 -5.528 -11.974 1.00 77.94 171 SER A CA 1
ATOM 1380 C C . SER A 1 171 ? -13.009 -4.568 -12.885 1.00 77.94 171 SER A C 1
ATOM 1382 O O . SER A 1 171 ? -11.781 -4.516 -12.813 1.00 77.94 171 SER A O 1
ATOM 1384 N N . ASN A 1 172 ? -13.719 -3.738 -13.656 1.00 74.94 172 ASN A N 1
ATOM 1385 C CA . ASN A 1 172 ? -13.145 -2.630 -14.434 1.00 74.94 172 ASN A CA 1
ATOM 1386 C C . ASN A 1 172 ? -13.685 -1.294 -13.911 1.00 74.94 172 ASN A C 1
ATOM 1388 O O . ASN A 1 172 ? -14.608 -0.719 -14.486 1.00 74.94 172 ASN A O 1
ATOM 1392 N N . ILE A 1 173 ? -13.147 -0.846 -12.774 1.00 81.69 173 ILE A N 1
ATOM 1393 C CA . ILE A 1 173 ? -13.566 0.401 -12.107 1.00 81.69 173 ILE A CA 1
ATOM 1394 C C . ILE A 1 173 ? -12.748 1.601 -12.609 1.00 81.69 173 ILE A C 1
ATOM 1396 O O . ILE A 1 173 ? -13.229 2.731 -12.609 1.00 81.69 173 ILE A O 1
ATOM 1400 N N . VAL A 1 174 ? -11.524 1.353 -13.074 1.00 84.38 174 VAL A N 1
ATOM 1401 C CA . VAL A 1 174 ? -10.584 2.373 -13.546 1.00 84.38 174 VAL A CA 1
ATOM 1402 C C . VAL A 1 174 ? -10.549 2.397 -15.079 1.00 84.38 174 VAL A C 1
ATOM 1404 O O . VAL A 1 174 ? -10.683 1.366 -15.738 1.00 84.38 174 VAL A O 1
ATOM 1407 N N . GLU A 1 175 ? -10.380 3.587 -15.660 1.00 86.56 175 GLU A N 1
ATOM 1408 C CA . GLU A 1 175 ? -10.322 3.775 -17.112 1.00 86.56 175 GLU A CA 1
ATOM 1409 C C . GLU A 1 175 ? -9.113 3.067 -17.750 1.00 86.56 175 GLU A C 1
ATOM 1411 O O . GLU A 1 175 ? -7.985 3.120 -17.254 1.00 86.56 175 GLU A O 1
ATOM 1416 N N . GLU A 1 176 ? -9.335 2.454 -18.914 1.00 86.56 176 GLU A N 1
ATOM 1417 C CA . GLU A 1 176 ? -8.326 1.668 -19.637 1.00 86.56 176 GLU A CA 1
ATOM 1418 C C . GLU A 1 176 ? -7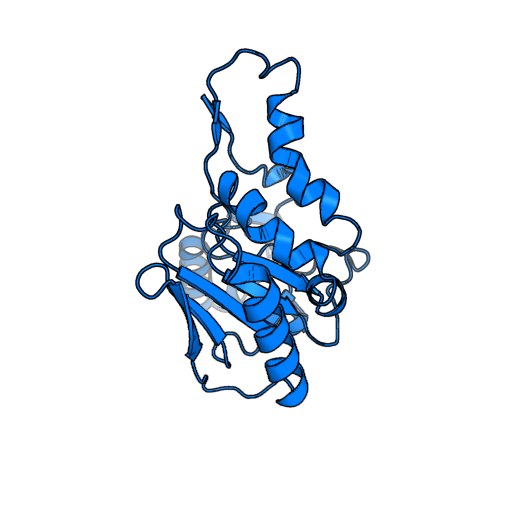.082 2.489 -20.026 1.00 86.56 176 GLU A C 1
ATOM 1420 O O . GLU A 1 176 ? -5.955 1.988 -19.985 1.00 86.56 176 GLU A O 1
ATOM 1425 N N . ASP A 1 177 ? -7.254 3.769 -20.364 1.00 89.44 177 ASP A N 1
ATOM 1426 C CA . ASP A 1 177 ? -6.130 4.645 -20.706 1.00 89.44 177 ASP A CA 1
ATOM 1427 C C . ASP A 1 177 ? -5.248 4.957 -19.490 1.00 89.44 177 ASP A C 1
ATOM 1429 O O . ASP A 1 177 ? -4.028 5.083 -19.632 1.00 89.44 177 ASP A O 1
ATOM 1433 N N . LEU A 1 178 ? -5.831 5.043 -18.290 1.00 88.62 178 LEU A N 1
ATOM 1434 C CA . LEU A 1 178 ? -5.067 5.227 -17.058 1.00 88.62 178 LEU A CA 1
ATOM 1435 C C . LEU A 1 178 ? -4.319 3.946 -16.681 1.00 88.62 178 LEU A C 1
ATOM 1437 O O . LEU A 1 178 ? -3.133 4.012 -16.358 1.00 88.62 178 LEU A O 1
ATOM 1441 N N . HIS A 1 179 ? -4.959 2.781 -16.825 1.00 87.94 179 HIS A N 1
ATOM 1442 C CA . HIS A 1 179 ? -4.287 1.486 -16.684 1.00 87.94 179 HIS A CA 1
ATOM 1443 C C . HIS A 1 179 ? -3.055 1.384 -17.585 1.00 87.94 179 HIS A C 1
ATOM 1445 O O . HIS A 1 179 ? -1.977 1.012 -17.119 1.00 87.94 179 HIS A O 1
ATOM 1451 N N . ARG A 1 180 ? -3.192 1.764 -18.862 1.00 89.94 180 ARG A N 1
ATOM 1452 C CA . ARG A 1 180 ? -2.081 1.740 -19.819 1.00 89.94 180 ARG A CA 1
ATOM 1453 C C . ARG A 1 180 ? -0.942 2.673 -19.405 1.00 89.94 180 ARG A C 1
ATOM 1455 O O . ARG A 1 180 ? 0.216 2.299 -19.555 1.00 89.94 180 ARG A O 1
ATOM 1462 N N . LYS A 1 181 ? -1.248 3.862 -18.875 1.00 91.38 181 LYS A N 1
ATOM 1463 C CA . LYS A 1 181 ? -0.224 4.802 -18.382 1.00 91.38 181 LYS A CA 1
ATOM 1464 C C . LYS A 1 181 ? 0.539 4.244 -17.182 1.00 91.38 181 LYS A C 1
ATOM 1466 O O . LYS A 1 181 ? 1.764 4.297 -17.179 1.00 91.38 181 LYS A O 1
ATOM 1471 N N . ILE A 1 182 ? -0.172 3.677 -16.204 1.00 90.75 182 ILE A N 1
ATOM 1472 C CA . ILE A 1 182 ? 0.436 3.037 -15.026 1.00 90.75 182 ILE A CA 1
ATOM 1473 C C . ILE A 1 182 ? 1.364 1.899 -15.470 1.00 90.75 182 ILE A C 1
ATOM 1475 O O . ILE A 1 182 ? 2.509 1.832 -15.032 1.00 90.75 182 ILE A O 1
ATOM 1479 N N . GLU A 1 183 ? 0.907 1.053 -16.396 1.00 90.38 183 GLU A N 1
ATOM 1480 C CA . GLU A 1 183 ? 1.709 -0.041 -16.951 1.00 90.38 183 GLU A CA 1
ATOM 1481 C C . GLU A 1 183 ? 2.980 0.457 -17.652 1.00 90.38 183 GLU A C 1
ATOM 1483 O O . GLU A 1 183 ? 4.069 -0.057 -17.399 1.00 90.38 183 GLU A O 1
ATOM 1488 N N . GLN A 1 184 ? 2.858 1.469 -18.515 1.00 89.75 184 GLN A N 1
ATOM 1489 C CA . GLN A 1 184 ? 3.997 2.037 -19.240 1.00 89.75 184 GLN A CA 1
ATOM 1490 C C . GLN A 1 184 ? 5.054 2.608 -18.292 1.00 89.75 184 GLN A C 1
ATOM 1492 O O . GLN A 1 184 ? 6.244 2.378 -18.503 1.00 89.75 184 GLN A O 1
ATOM 1497 N N . LEU A 1 185 ? 4.629 3.315 -17.243 1.00 88.56 185 LEU A N 1
ATOM 1498 C CA . LEU A 1 185 ? 5.538 3.879 -16.247 1.00 88.56 185 LEU A CA 1
ATOM 1499 C C . LEU A 1 185 ? 6.229 2.803 -15.409 1.00 88.56 185 LEU A C 1
ATOM 1501 O O . LEU A 1 185 ? 7.432 2.919 -15.163 1.00 88.56 185 LEU A O 1
ATOM 1505 N N . ALA A 1 186 ? 5.496 1.759 -15.006 1.00 86.75 186 ALA A N 1
ATOM 1506 C CA . ALA A 1 186 ? 6.061 0.620 -14.289 1.00 86.75 186 ALA A CA 1
ATOM 1507 C C . ALA A 1 186 ? 7.169 -0.042 -15.117 1.00 86.75 186 ALA A C 1
ATOM 1509 O O . ALA A 1 186 ? 8.295 -0.170 -14.647 1.00 86.75 186 ALA A O 1
ATOM 1510 N N . ARG A 1 187 ? 6.877 -0.383 -16.377 1.00 86.56 187 ARG A N 1
ATOM 1511 C CA . ARG A 1 187 ? 7.844 -1.013 -17.288 1.00 86.56 187 ARG A CA 1
ATOM 1512 C C . ARG A 1 187 ? 9.074 -0.136 -17.517 1.00 86.56 187 ARG A C 1
ATOM 1514 O O . ARG A 1 187 ? 10.192 -0.586 -17.294 1.00 86.56 187 ARG A O 1
ATOM 1521 N N . ALA A 1 188 ? 8.872 1.137 -17.858 1.00 84.50 188 ALA A N 1
ATOM 1522 C CA . ALA A 1 188 ? 9.965 2.054 -18.185 1.00 84.50 188 ALA A CA 1
ATOM 1523 C C . ALA A 1 188 ? 10.945 2.297 -17.024 1.00 84.50 188 ALA A C 1
ATOM 1525 O O . ALA A 1 188 ? 12.128 2.508 -17.268 1.00 84.50 188 ALA A O 1
ATOM 1526 N N . ASN A 1 189 ? 10.473 2.289 -15.773 1.00 78.38 189 ASN A N 1
ATOM 1527 C CA . ASN A 1 189 ? 11.312 2.617 -14.616 1.00 78.38 189 ASN A CA 1
ATOM 1528 C C . ASN A 1 189 ? 11.792 1.391 -13.825 1.00 78.38 189 ASN A C 1
ATOM 1530 O O . ASN A 1 189 ? 12.753 1.511 -13.066 1.00 78.38 189 ASN A O 1
ATOM 1534 N N . LEU A 1 190 ? 11.145 0.229 -13.973 1.00 74.25 190 LEU A N 1
ATOM 1535 C CA . LEU A 1 190 ? 11.469 -0.973 -13.196 1.00 74.25 190 LEU A CA 1
ATOM 1536 C C . LEU A 1 190 ? 12.217 -2.045 -13.996 1.00 74.25 190 LEU A C 1
ATOM 1538 O O . LEU A 1 190 ? 12.939 -2.827 -13.384 1.00 74.25 190 LEU A O 1
ATOM 1542 N N . GLU A 1 191 ? 12.118 -2.074 -15.331 1.00 66.88 191 GLU A N 1
ATOM 1543 C CA . GLU A 1 191 ? 12.875 -3.034 -16.160 1.00 66.88 191 GLU A CA 1
ATOM 1544 C C . GLU A 1 191 ? 14.398 -2.805 -16.079 1.00 66.88 191 GLU A C 1
ATOM 1546 O O . GLU A 1 191 ? 15.178 -3.753 -16.157 1.00 66.88 191 GLU A O 1
ATOM 1551 N N . GLU A 1 192 ? 14.843 -1.566 -15.842 1.00 61.00 192 GLU A N 1
ATOM 1552 C CA . GLU A 1 192 ? 16.269 -1.228 -15.701 1.00 61.00 192 GLU A CA 1
ATOM 1553 C C . GLU A 1 192 ? 16.837 -1.525 -14.297 1.00 61.00 192 GLU A C 1
ATOM 1555 O O . GLU A 1 192 ? 18.054 -1.533 -14.093 1.00 61.00 192 GLU A O 1
ATOM 1560 N N . GLN A 1 193 ? 15.975 -1.785 -13.310 1.00 60.81 193 GLN A N 1
ATOM 1561 C CA . GLN A 1 193 ? 16.356 -1.892 -11.903 1.00 60.81 193 GLN A CA 1
ATOM 1562 C C . GLN A 1 193 ? 16.563 -3.363 -11.510 1.00 60.81 193 GLN A C 1
ATOM 1564 O O . GLN A 1 193 ? 15.619 -4.104 -11.242 1.00 60.81 193 GLN A O 1
ATOM 1569 N N . GLN A 1 194 ? 17.825 -3.793 -11.377 1.00 55.53 194 GLN A N 1
ATOM 1570 C CA . GLN A 1 194 ? 18.192 -5.138 -10.882 1.00 55.53 194 GLN A CA 1
ATOM 1571 C C . GLN A 1 194 ? 17.785 -5.401 -9.418 1.00 55.53 194 GLN A C 1
ATOM 1573 O O . GLN A 1 194 ? 18.045 -6.476 -8.888 1.00 55.53 194 GLN A O 1
ATOM 1578 N N . SER A 1 195 ? 17.181 -4.420 -8.760 1.00 55.84 195 SER A N 1
ATOM 1579 C CA . SER A 1 195 ? 17.129 -4.250 -7.313 1.00 55.84 195 SER A CA 1
ATOM 1580 C C . SER A 1 195 ? 15.969 -4.993 -6.621 1.00 55.84 195 SER A C 1
ATOM 1582 O O . SER A 1 195 ? 15.918 -5.033 -5.399 1.00 55.84 195 SER A O 1
ATOM 1584 N N . PHE A 1 196 ? 15.079 -5.665 -7.361 1.00 60.31 196 PHE A N 1
ATOM 1585 C CA . PHE A 1 196 ? 14.007 -6.508 -6.793 1.00 60.31 196 PHE A CA 1
ATOM 1586 C C . PHE A 1 196 ? 14.440 -7.949 -6.467 1.00 60.31 196 PHE A C 1
ATOM 1588 O O . PHE A 1 196 ? 13.602 -8.843 -6.352 1.00 60.31 196 PHE A O 1
ATOM 1595 N N . GLN A 1 197 ? 15.742 -8.233 -6.339 1.00 58.03 197 GLN A N 1
ATOM 1596 C CA . GLN A 1 197 ? 16.203 -9.615 -6.135 1.00 58.03 197 GLN A CA 1
ATOM 1597 C C . GLN A 1 197 ? 15.730 -10.242 -4.818 1.00 58.03 197 GLN A C 1
ATOM 1599 O O . GLN A 1 197 ? 15.831 -11.457 -4.675 1.00 58.03 197 GLN A O 1
ATOM 1604 N N . SER A 1 198 ? 15.241 -9.471 -3.850 1.00 65.88 198 SER A N 1
ATOM 1605 C CA . SER A 1 198 ? 14.684 -10.024 -2.613 1.00 65.88 198 SER A CA 1
ATOM 1606 C C . SER A 1 198 ? 13.271 -10.586 -2.804 1.00 65.88 198 SER A C 1
ATOM 1608 O O . SER A 1 198 ? 12.941 -11.593 -2.179 1.00 65.88 198 SER A O 1
ATOM 1610 N N . LEU A 1 199 ? 12.462 -10.025 -3.711 1.00 72.12 199 LEU A N 1
ATOM 1611 C CA . LEU A 1 199 ? 11.043 -10.365 -3.833 1.00 72.12 199 LEU A CA 1
ATOM 1612 C C . LEU A 1 199 ? 10.758 -11.381 -4.950 1.00 72.12 199 LEU A C 1
ATOM 1614 O O . LEU A 1 199 ? 11.340 -11.302 -6.034 1.00 72.12 199 LEU A O 1
ATOM 1618 N N . PRO A 1 200 ? 9.838 -12.340 -4.737 1.00 79.38 200 PRO A N 1
ATOM 1619 C CA . PRO A 1 200 ? 9.408 -13.249 -5.796 1.00 79.38 200 PRO A CA 1
ATOM 1620 C C . PRO A 1 200 ? 8.548 -12.535 -6.851 1.00 79.38 200 PRO A C 1
ATOM 1622 O O . PRO A 1 200 ? 8.679 -12.827 -8.045 1.00 79.38 200 PRO A O 1
ATOM 1625 N N . THR A 1 201 ? 7.691 -11.610 -6.411 1.00 88.38 201 THR A N 1
ATOM 1626 C CA . THR A 1 201 ? 6.719 -10.880 -7.232 1.00 88.38 201 THR A CA 1
ATOM 1627 C C . THR A 1 201 ? 6.419 -9.503 -6.645 1.00 88.38 201 THR A C 1
ATOM 1629 O O . THR A 1 201 ? 6.472 -9.339 -5.427 1.00 88.38 201 THR A O 1
ATOM 1632 N N . LEU A 1 202 ? 6.042 -8.552 -7.502 1.00 89.12 202 LEU A N 1
ATOM 1633 C CA . LEU A 1 202 ? 5.487 -7.251 -7.112 1.00 89.12 202 LEU A CA 1
ATOM 1634 C C . LEU A 1 202 ? 4.205 -6.993 -7.907 1.00 89.12 202 LEU A C 1
ATOM 1636 O O . LEU A 1 202 ? 4.223 -7.034 -9.135 1.00 89.12 202 LEU A O 1
ATOM 1640 N N . GLU A 1 203 ? 3.107 -6.704 -7.220 1.00 93.00 203 GLU A N 1
ATOM 1641 C CA . GLU A 1 203 ? 1.819 -6.395 -7.835 1.00 93.00 203 GLU A CA 1
ATOM 1642 C C . GLU A 1 203 ? 1.509 -4.902 -7.747 1.00 93.00 203 GLU A C 1
ATOM 1644 O O . GLU A 1 203 ? 1.577 -4.304 -6.676 1.00 93.00 203 GLU 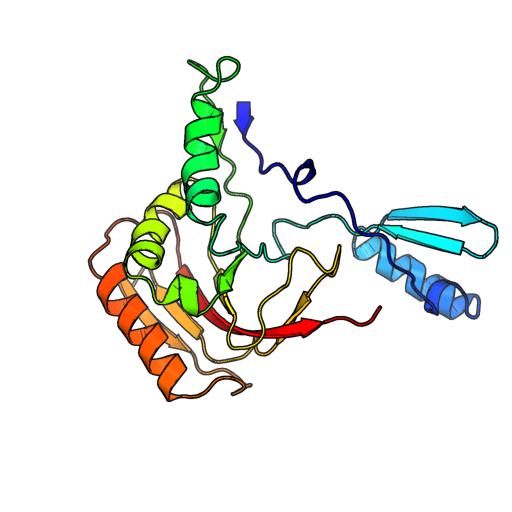A O 1
ATOM 1649 N N . ILE A 1 204 ? 1.104 -4.306 -8.864 1.00 93.31 204 ILE A N 1
ATOM 1650 C CA . ILE A 1 204 ? 0.642 -2.920 -8.938 1.00 93.31 204 ILE A CA 1
ATOM 1651 C C . ILE A 1 204 ? -0.820 -2.935 -9.378 1.00 93.31 204 ILE A C 1
ATOM 1653 O O . ILE A 1 204 ? -1.153 -3.443 -10.453 1.00 93.31 204 ILE A O 1
ATOM 1657 N N . ARG A 1 205 ? -1.703 -2.401 -8.530 1.00 94.50 205 ARG A N 1
ATOM 1658 C CA . ARG A 1 205 ? -3.161 -2.493 -8.679 1.00 94.50 205 ARG A CA 1
ATOM 1659 C C . ARG A 1 205 ? -3.806 -1.110 -8.614 1.00 94.50 205 ARG A C 1
ATOM 1661 O O . ARG A 1 205 ? -3.833 -0.508 -7.542 1.00 94.50 205 ARG A O 1
ATOM 1668 N N . PRO A 1 206 ? -4.346 -0.594 -9.726 1.00 94.06 206 PRO A N 1
ATOM 1669 C CA . PRO A 1 206 ? -5.174 0.604 -9.701 1.00 94.06 206 PRO A CA 1
ATOM 1670 C C . PRO A 1 206 ? -6.507 0.307 -9.017 1.00 94.06 206 PRO A C 1
ATOM 1672 O O . PRO A 1 206 ? -7.179 -0.662 -9.365 1.00 94.06 206 PRO A O 1
ATOM 1675 N N . VAL A 1 207 ? -6.876 1.131 -8.045 1.00 94.38 207 VAL A N 1
ATOM 1676 C CA . VAL A 1 207 ? -8.076 0.962 -7.217 1.00 94.38 207 VAL A CA 1
ATOM 1677 C C . VAL A 1 207 ? -8.744 2.305 -6.976 1.00 94.38 207 VAL A C 1
ATOM 1679 O O . VAL A 1 207 ? -8.118 3.357 -7.090 1.00 94.38 207 VAL A O 1
ATOM 1682 N N . THR A 1 208 ? -10.011 2.276 -6.591 1.00 92.50 208 THR A N 1
ATOM 1683 C CA . THR A 1 208 ? -10.692 3.433 -5.998 1.00 92.50 208 THR A CA 1
ATOM 1684 C C . THR A 1 208 ? -10.861 3.200 -4.503 1.00 92.50 208 THR A C 1
ATOM 1686 O O . THR A 1 208 ? -10.621 2.103 -3.996 1.00 92.50 208 THR A O 1
ATOM 1689 N N . ILE A 1 209 ? -11.251 4.236 -3.768 1.00 90.88 209 ILE A N 1
ATOM 1690 C CA . ILE A 1 209 ? -11.560 4.107 -2.345 1.00 90.88 209 ILE A CA 1
ATOM 1691 C C . ILE A 1 209 ? -13.015 4.438 -2.094 1.00 90.88 209 ILE A C 1
ATOM 1693 O O . ILE A 1 209 ? -13.565 5.362 -2.693 1.00 90.88 209 ILE A O 1
ATOM 1697 N N . ASN A 1 210 ? -13.589 3.744 -1.122 1.00 85.75 210 ASN A N 1
ATOM 1698 C CA . ASN A 1 210 ? -14.837 4.144 -0.515 1.00 85.75 210 ASN A CA 1
ATOM 1699 C C . ASN A 1 210 ? -14.671 4.378 0.975 1.00 85.75 210 ASN A C 1
ATOM 1701 O O . ASN A 1 210 ? -13.911 3.716 1.691 1.00 85.75 210 ASN A O 1
ATOM 1705 N N . ARG A 1 211 ? -15.393 5.391 1.448 1.00 72.81 211 ARG A N 1
ATOM 1706 C CA . ARG A 1 211 ? -15.465 5.676 2.870 1.00 72.81 211 ARG A CA 1
ATOM 1707 C C . ARG A 1 211 ? -16.445 4.701 3.490 1.00 72.81 211 ARG A C 1
ATOM 1709 O O . ARG A 1 211 ? -17.628 4.721 3.153 1.00 72.81 211 ARG A O 1
ATOM 1716 N N . VAL A 1 212 ? -15.983 3.942 4.473 1.00 64.81 212 VAL A N 1
ATOM 1717 C CA . VAL A 1 212 ? 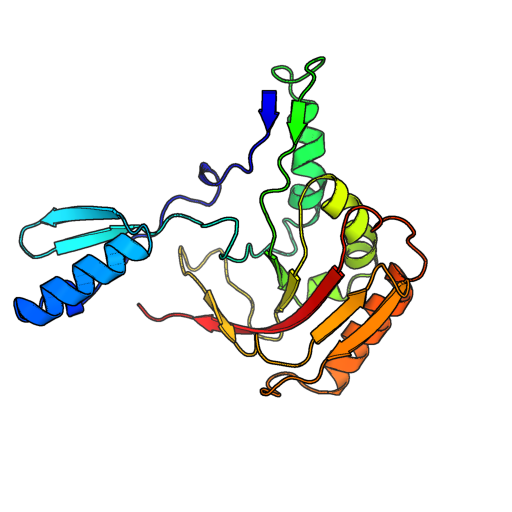-16.897 3.199 5.334 1.00 64.81 212 VAL A CA 1
ATOM 1718 C C . VAL A 1 212 ? -17.609 4.224 6.213 1.00 64.81 212 VAL A C 1
ATOM 1720 O O . VAL A 1 212 ? -17.016 4.794 7.132 1.00 64.81 212 VAL A O 1
ATOM 1723 N N . GLN A 1 213 ? -18.866 4.536 5.892 1.00 48.72 213 GLN A N 1
ATOM 1724 C CA . GLN A 1 213 ? -19.752 5.199 6.845 1.00 48.72 213 GLN A CA 1
ATOM 1725 C C . GLN A 1 213 ? -20.058 4.169 7.938 1.00 48.72 213 GLN A C 1
ATOM 1727 O O . GLN A 1 213 ? -20.895 3.292 7.741 1.00 48.72 213 GLN A O 1
ATOM 1732 N N . GLN A 1 214 ? -19.305 4.226 9.038 1.00 47.97 214 GLN A N 1
ATOM 1733 C CA . GLN A 1 214 ? -19.547 3.425 10.241 1.00 47.97 214 GLN A CA 1
ATOM 1734 C C . GLN A 1 214 ? -20.507 4.140 11.187 1.00 47.97 214 GLN A C 1
ATOM 1736 O O . GLN A 1 214 ? -20.343 5.370 11.368 1.00 47.97 214 GLN A O 1
#

Nearest PDB structures (foldseek):
  8roa-assembly2_D  TM=4.105E-01  e=7.020E-01  Homo sapiens
  5exi-assembly1_A  TM=4.396E-01  e=8.360E+00  Mycobacterium tuberculosis H37Rv
  3dva-assembly2_E  TM=3.869E-01  e=6.943E+00  Geobacillus stearothermophilus

Secondary structure (DSSP, 8-state):
-EE---GGGGS-PEEE--GGGGS-HHHHHHHHHHHHHTT-EEEEEETTEEEEEE---TTTS-EE--GGGHHHHHHHHHHHHHSTTTTT---EEP----EEEEEHHHHTSHHHHHHHHHHTTTS---EEEEE-SSPP-GGG-SPPEEEE-TTS-EEEEETTTTEEEEE--S---S-HHHHHHHHHHHHHHHTT-GGGTT-SEEEEEEEEEEE---

Foldseek 3Di:
DEDEDCLVVVVFFDWDDDVQCQDDPVSVVVVVVVLVVQVWDWDDPDDSDTTTTHGDQQVPDEAEAELVCLVVLLCVVVVVCVDPVNPPHPYHADQSHQHYEYELVSLLDLVNLLSVLSSVVRHNHQEYEHAYDDDDDPVVPDFDKDWACPQAWKFKQAPVVLHTDIDGGPDDPDDPVSVVSSNVSNCVNRSPDPRCVVHRMHIYHYTHIDTPPD

Organism: NCBI:txid1081108

Mean predicted aligned error: 8.95 Å

Sequence (214 aa):
MALDFRTDLLGGDKEFHVPLAFVNQEARGIALCWLDEQGITIKQSQPRRCLFKRPFDRASDTLYVPDNKWDDFCEEPSDRIGEPDLVNQSVDVNGEISRIAVSETLYMKDDVIRWLPGLNSWWDVIVIFVVVGAQPDPQQGSCRWELEGTDGRAIVWYRKTQDFEVQQGTSNIVEEDLHRKIEQLARANLEEQQSFQSLPTLEIRPVTINRVQQ